Protein AF-A0A8U0WPK3-F1 (afdb_monomer_lite)

Secondary structure (DSSP, 8-state):
------HHHHHHHTTTS----------S-HHHHHHHHTTS-GGGGGGGHHHHHHHHHHHTTSS--HHHHHHHHHHHTS-HHHHHHHHHHSTT--SS---SEEEEEE-SHHHHHTTHHHHHHHHHHHHS--TTT-B-TTSSEEEEEES--S-GGG-S-EEETTEEE-S--HHHHHHHHHHHHTT--HHHHHHHH-PPPPPP-

Structure (mmCIF, N/CA/C/O backbone):
data_AF-A0A8U0WPK3-F1
#
_entry.id   AF-A0A8U0WPK3-F1
#
loop_
_atom_site.group_PDB
_atom_site.id
_atom_site.type_symbol
_atom_site.label_atom_id
_atom_site.label_alt_id
_atom_site.label_comp_id
_atom_site.label_asym_id
_atom_site.label_entity_id
_atom_site.label_seq_id
_atom_site.pdbx_PDB_ins_code
_atom_site.Cartn_x
_atom_site.Cartn_y
_atom_site.Cartn_z
_atom_site.occupancy
_atom_site.B_iso_or_equiv
_atom_site.auth_seq_id
_atom_site.auth_comp_id
_atom_site.auth_asym_id
_atom_site.auth_atom_id
_atom_site.pdbx_PDB_model_num
ATOM 1 N N . MET A 1 1 ? 17.551 29.365 37.952 1.00 36.75 1 MET A N 1
ATOM 2 C CA . MET A 1 1 ? 17.273 29.639 36.524 1.00 36.75 1 MET A CA 1
ATOM 3 C C . MET A 1 1 ? 16.974 28.320 35.817 1.00 36.75 1 MET A C 1
ATOM 5 O O . MET A 1 1 ? 17.850 27.744 35.191 1.00 36.75 1 MET A O 1
ATOM 9 N N . LEU A 1 2 ? 15.757 27.793 35.981 1.00 30.11 2 LEU A N 1
ATOM 10 C CA . LEU A 1 2 ? 15.296 26.625 35.229 1.00 30.11 2 LEU A CA 1
ATOM 11 C C . LEU A 1 2 ? 14.753 27.145 33.900 1.00 30.11 2 LEU A C 1
ATOM 13 O O . LEU A 1 2 ? 13.700 27.780 33.864 1.00 30.11 2 LEU A O 1
ATOM 17 N N . ALA A 1 3 ? 15.524 26.956 32.832 1.00 35.91 3 ALA A N 1
ATOM 18 C CA . ALA A 1 3 ? 15.088 27.269 31.484 1.00 35.91 3 ALA A CA 1
ATOM 19 C C . ALA A 1 3 ? 13.824 26.453 31.188 1.00 35.91 3 ALA A C 1
ATOM 21 O O . ALA A 1 3 ? 13.868 25.228 31.093 1.00 35.91 3 ALA A O 1
ATOM 22 N N . SER A 1 4 ? 12.696 27.154 31.086 1.00 38.09 4 SER A N 1
ATOM 23 C CA . SER A 1 4 ? 11.440 26.643 30.554 1.00 38.09 4 SER A CA 1
ATOM 24 C C . SER A 1 4 ? 11.697 26.161 29.128 1.00 38.09 4 SER A C 1
ATOM 26 O O . SER A 1 4 ? 11.701 26.940 28.171 1.00 38.09 4 SER A O 1
ATOM 28 N N . VAL A 1 5 ? 12.005 24.871 28.988 1.00 46.06 5 VAL A N 1
ATOM 29 C CA . VAL A 1 5 ? 12.050 24.200 27.694 1.00 46.06 5 VAL A CA 1
ATOM 30 C C . VAL A 1 5 ? 10.611 24.181 27.214 1.00 46.06 5 VAL A C 1
ATOM 32 O O . VAL A 1 5 ? 9.802 23.364 27.641 1.00 46.06 5 VAL A O 1
ATOM 35 N N . ASN A 1 6 ? 10.283 25.167 26.384 1.00 42.22 6 ASN A N 1
ATOM 36 C CA . ASN A 1 6 ? 8.974 25.355 25.791 1.00 42.22 6 ASN A CA 1
ATOM 37 C C . ASN A 1 6 ? 8.638 24.126 24.924 1.00 42.22 6 ASN A C 1
ATOM 39 O O . ASN A 1 6 ? 8.971 24.057 23.738 1.00 42.22 6 ASN A O 1
ATOM 43 N N . THR A 1 7 ? 8.004 23.135 25.552 1.00 47.50 7 THR A N 1
ATOM 44 C CA . THR A 1 7 ? 7.603 21.830 25.005 1.00 47.50 7 THR A CA 1
ATOM 45 C C . THR A 1 7 ? 6.727 21.953 23.758 1.00 47.50 7 THR A C 1
ATOM 47 O O . THR A 1 7 ? 6.702 21.035 22.937 1.00 47.50 7 THR A O 1
ATOM 50 N N . SER A 1 8 ? 6.098 23.114 23.538 1.00 41.09 8 SER A N 1
ATOM 51 C CA . SER A 1 8 ? 5.331 23.416 22.323 1.00 41.09 8 SER A CA 1
ATOM 52 C C . SER A 1 8 ? 6.178 23.388 21.041 1.00 41.09 8 SER A C 1
ATOM 54 O O . SER A 1 8 ? 5.717 22.915 20.002 1.00 41.09 8 SER A O 1
ATOM 56 N N . ARG A 1 9 ? 7.446 23.820 21.098 1.00 39.25 9 ARG A N 1
ATOM 57 C CA . ARG A 1 9 ? 8.339 23.829 19.924 1.00 39.25 9 ARG A CA 1
ATOM 58 C C . ARG A 1 9 ? 8.949 22.463 19.625 1.00 39.25 9 ARG A C 1
ATOM 60 O O . ARG A 1 9 ? 9.288 22.200 18.473 1.00 39.25 9 ARG A O 1
ATOM 67 N N . PHE A 1 10 ? 9.061 21.591 20.626 1.00 35.34 10 PHE A N 1
ATOM 68 C CA . PHE A 1 10 ? 9.585 20.239 20.429 1.00 35.34 10 PHE A CA 1
ATOM 69 C C . PHE A 1 10 ? 8.558 19.347 19.716 1.00 35.34 10 PHE A C 1
ATOM 71 O O . PHE A 1 10 ? 8.900 18.657 18.757 1.00 35.34 10 PHE A O 1
ATOM 78 N N . PHE A 1 11 ? 7.276 19.458 20.086 1.00 36.97 11 PHE A N 1
ATOM 79 C CA . PHE A 1 11 ? 6.189 18.751 19.399 1.00 36.97 11 PHE A CA 1
ATOM 80 C C . PHE A 1 11 ? 5.961 19.238 17.961 1.00 36.97 11 PHE A C 1
ATOM 82 O O . PHE A 1 11 ? 5.690 18.429 17.077 1.00 36.97 11 PHE A O 1
ATOM 89 N N . ALA A 1 12 ? 6.135 20.534 17.686 1.00 37.88 12 ALA A N 1
ATOM 90 C CA . ALA A 1 12 ? 5.977 21.079 16.335 1.00 37.88 12 ALA A CA 1
ATOM 91 C C . ALA A 1 12 ? 7.011 20.529 15.328 1.00 37.88 12 ALA A C 1
ATOM 93 O O . ALA A 1 12 ? 6.723 20.434 14.136 1.00 37.88 12 ALA A O 1
ATOM 94 N N . ARG A 1 13 ? 8.207 20.126 15.788 1.00 36.34 13 ARG A N 1
ATOM 95 C CA . ARG A 1 13 ? 9.300 19.662 14.912 1.00 36.34 13 ARG A CA 1
ATOM 96 C C . ARG A 1 13 ? 9.176 18.190 14.495 1.00 36.34 13 ARG A C 1
ATOM 98 O O . ARG A 1 13 ? 9.702 17.821 13.451 1.00 36.34 13 ARG A O 1
ATOM 105 N N . LEU A 1 14 ? 8.436 17.376 15.251 1.00 43.72 14 LEU A N 1
ATOM 106 C CA . LEU A 1 14 ? 8.126 15.977 14.910 1.00 43.72 14 LEU A CA 1
ATOM 107 C C . LEU A 1 14 ? 6.932 15.843 13.940 1.00 43.72 14 LEU A C 1
ATOM 109 O O . LEU A 1 14 ? 6.656 14.760 13.432 1.00 43.72 14 LEU A O 1
ATOM 113 N N . ASN A 1 15 ? 6.241 16.945 13.640 1.00 41.66 15 ASN A N 1
ATOM 114 C CA . ASN A 1 15 ? 4.887 16.946 13.087 1.00 41.66 15 ASN A CA 1
ATOM 115 C C . ASN A 1 15 ? 4.815 17.299 11.585 1.00 41.66 15 ASN A C 1
ATOM 117 O O . ASN A 1 15 ? 3.884 17.962 11.142 1.00 41.66 15 ASN A O 1
ATOM 121 N N . LYS A 1 16 ? 5.797 16.879 10.771 1.00 41.72 16 LYS A N 1
ATOM 122 C CA . LYS A 1 16 ? 5.694 17.000 9.297 1.00 41.72 16 LYS A CA 1
ATOM 123 C C . LYS A 1 16 ? 4.998 15.801 8.635 1.00 41.72 16 LYS A C 1
ATOM 125 O O . LYS A 1 16 ? 4.515 15.935 7.517 1.00 41.72 16 LYS A O 1
ATOM 130 N N . LYS A 1 17 ? 4.916 14.648 9.317 1.00 44.88 17 LYS A N 1
ATOM 131 C CA . LYS A 1 17 ? 4.250 13.425 8.816 1.00 44.88 17 LYS A CA 1
ATOM 132 C C . LYS A 1 17 ? 2.802 13.240 9.300 1.00 44.88 17 LYS A C 1
ATOM 134 O O . LYS A 1 17 ? 2.109 12.388 8.764 1.00 44.88 17 LYS A O 1
ATOM 139 N N . SER A 1 18 ? 2.331 14.041 10.258 1.00 45.59 18 SER A N 1
ATOM 140 C CA . SER A 1 18 ? 1.024 13.880 10.924 1.00 45.59 18 SER A CA 1
ATOM 141 C C . SER A 1 18 ? 0.119 15.109 10.794 1.00 45.59 18 SER A C 1
ATOM 143 O O . SER A 1 18 ? -0.611 15.461 11.718 1.00 45.59 18 SER A O 1
ATOM 145 N N . VAL A 1 19 ? 0.122 15.770 9.633 1.00 55.16 19 VAL A N 1
ATOM 146 C CA . VAL A 1 19 ? -0.973 16.691 9.294 1.00 55.16 19 VAL A CA 1
ATOM 147 C C . VAL A 1 19 ? -2.169 15.833 8.892 1.00 55.16 19 VAL A C 1
ATOM 149 O O . VAL A 1 19 ? -2.384 15.551 7.716 1.00 55.16 19 VAL A O 1
ATOM 152 N N . LEU A 1 20 ? -2.916 15.350 9.886 1.00 63.12 20 LEU A N 1
ATOM 153 C CA . LEU A 1 20 ? -4.176 14.671 9.623 1.00 63.12 20 LEU A CA 1
ATOM 154 C C . LEU A 1 20 ? -5.153 15.700 9.057 1.00 63.12 20 LEU A C 1
ATOM 156 O O . LEU A 1 20 ? -5.538 16.659 9.731 1.00 63.12 20 LEU A O 1
ATOM 160 N N . ILE A 1 21 ? -5.540 15.500 7.803 1.00 74.12 21 ILE A N 1
ATOM 161 C CA . ILE A 1 21 ? -6.507 16.353 7.123 1.00 74.12 21 ILE A CA 1
ATOM 162 C C . ILE A 1 21 ? -7.837 16.239 7.879 1.00 74.12 21 ILE A C 1
ATOM 164 O O . ILE A 1 21 ? -8.400 15.149 8.015 1.00 74.12 21 ILE A O 1
ATOM 168 N N . GLN A 1 22 ? -8.323 17.364 8.407 1.00 71.12 22 GLN A N 1
ATOM 169 C CA . GLN A 1 22 ? -9.618 17.434 9.078 1.00 71.12 22 GLN A CA 1
ATOM 170 C C . GLN A 1 22 ? -10.714 17.512 8.018 1.00 71.12 22 GLN A C 1
ATOM 172 O O . GLN A 1 22 ? -10.967 18.562 7.436 1.00 71.12 22 GLN A O 1
ATOM 177 N N . LYS A 1 23 ? -11.319 16.361 7.735 1.00 77.50 23 LYS A N 1
ATOM 178 C CA . LYS A 1 23 ? -12.427 16.206 6.795 1.00 77.50 23 LYS A CA 1
ATOM 179 C C . LYS A 1 23 ? -13.467 15.311 7.442 1.00 77.50 23 LYS A C 1
ATOM 181 O O . LYS A 1 23 ? -13.112 14.215 7.878 1.00 77.50 23 LYS A O 1
ATOM 186 N N . ASP A 1 24 ? -14.716 15.761 7.479 1.00 77.25 24 ASP A N 1
ATOM 187 C CA . ASP A 1 24 ? -15.830 14.940 7.940 1.00 77.25 24 ASP A CA 1
ATOM 188 C C . ASP A 1 24 ? -16.026 13.747 7.004 1.00 77.25 24 ASP A C 1
ATOM 190 O O . ASP A 1 24 ? -16.035 13.882 5.779 1.00 77.25 24 ASP A O 1
ATOM 194 N N . PHE A 1 25 ? -16.154 12.560 7.592 1.00 84.69 25 PHE A N 1
ATOM 195 C CA . PHE A 1 25 ? -16.306 11.315 6.855 1.00 84.69 25 PHE A CA 1
ATOM 196 C C . PHE A 1 25 ? -17.435 10.484 7.454 1.00 84.69 25 PHE A C 1
ATOM 198 O O . PHE A 1 25 ? -17.550 10.331 8.673 1.00 84.69 25 PHE A O 1
ATOM 205 N N . LYS A 1 26 ? -18.251 9.922 6.569 1.00 84.62 26 LYS A N 1
ATOM 206 C CA . LYS A 1 26 ? -19.232 8.889 6.878 1.00 84.62 26 LYS A CA 1
ATOM 207 C C . LYS A 1 26 ? -19.048 7.772 5.865 1.00 84.62 26 LYS A C 1
ATOM 209 O O . LYS A 1 26 ? -18.803 8.052 4.695 1.00 84.62 26 LYS A O 1
ATOM 214 N N . PHE A 1 27 ? -19.180 6.534 6.329 1.00 85.12 27 PHE A N 1
ATOM 215 C CA . PHE A 1 27 ? -19.215 5.387 5.434 1.00 85.12 27 PHE A CA 1
ATOM 216 C C . PHE A 1 27 ? -20.420 5.519 4.510 1.00 85.12 27 PHE A C 1
ATOM 218 O O . PHE A 1 27 ? -21.533 5.793 4.964 1.00 85.12 27 PHE A O 1
ATOM 225 N N . SER A 1 28 ? -20.173 5.366 3.216 1.00 84.31 28 SER A N 1
ATOM 226 C CA . SER A 1 28 ? -21.212 5.406 2.188 1.00 84.31 28 SER A CA 1
ATOM 227 C C . SER A 1 28 ? -22.133 4.191 2.282 1.00 84.31 28 SER A C 1
ATOM 229 O O . SER A 1 28 ? -23.335 4.304 2.057 1.00 84.31 28 SER A O 1
ATOM 231 N N . ASP A 1 29 ? -21.574 3.043 2.667 1.00 86.19 29 ASP A N 1
ATOM 232 C CA . ASP A 1 29 ? -22.260 1.761 2.670 1.00 86.19 29 ASP A CA 1
ATOM 233 C C . ASP A 1 29 ? -22.162 1.083 4.041 1.00 86.19 29 ASP A C 1
ATOM 235 O O . ASP A 1 29 ? -21.205 0.374 4.369 1.00 86.19 29 ASP A O 1
ATOM 239 N N . GLN A 1 30 ? -23.188 1.310 4.860 1.00 88.38 30 GLN A N 1
ATOM 240 C CA . GLN A 1 30 ? -23.262 0.762 6.213 1.00 88.38 30 GLN A CA 1
ATOM 241 C C . GLN A 1 30 ? -23.327 -0.776 6.215 1.00 88.38 30 GLN A C 1
ATOM 243 O O . GLN A 1 30 ? -22.830 -1.410 7.144 1.00 88.38 30 GLN A O 1
ATOM 248 N N . SER A 1 31 ? -23.843 -1.395 5.146 1.00 90.50 31 SER A N 1
ATOM 249 C CA . SER A 1 31 ? -23.957 -2.855 5.053 1.00 90.50 31 SER A CA 1
ATOM 250 C C . SER A 1 31 ? -22.591 -3.552 5.082 1.00 90.50 31 SER A C 1
ATOM 252 O O . SER A 1 31 ? -22.429 -4.599 5.711 1.00 90.50 31 SER A O 1
ATOM 254 N N . LYS A 1 32 ? -21.567 -2.938 4.473 1.00 91.19 32 LYS A N 1
ATOM 255 C CA . LYS A 1 32 ? -20.187 -3.449 4.478 1.00 91.19 32 LYS A CA 1
ATOM 256 C C . LYS A 1 32 ? -19.557 -3.363 5.859 1.00 91.19 32 LYS A C 1
ATOM 258 O O . LYS A 1 32 ? -18.829 -4.272 6.257 1.00 91.19 32 LYS A O 1
ATOM 263 N N . VAL A 1 33 ? -19.841 -2.285 6.587 1.00 91.19 33 VAL A N 1
ATOM 264 C CA . VAL A 1 33 ? -19.395 -2.110 7.974 1.00 91.19 33 VAL A CA 1
ATOM 265 C C . VAL A 1 33 ? -19.989 -3.214 8.843 1.00 91.19 33 VAL A C 1
ATOM 267 O O . VAL A 1 33 ? -19.253 -3.898 9.554 1.00 91.19 33 VAL A O 1
ATOM 270 N N . ASP A 1 34 ? -21.293 -3.454 8.726 1.00 90.62 34 ASP A N 1
ATOM 271 C CA . ASP A 1 34 ? -21.991 -4.471 9.511 1.00 90.62 34 ASP A CA 1
ATOM 272 C C . ASP A 1 34 ? -21.519 -5.889 9.155 1.00 90.62 34 ASP A C 1
ATOM 274 O O . ASP A 1 34 ? -21.294 -6.709 10.046 1.00 90.62 34 ASP A O 1
ATOM 278 N N . ALA A 1 35 ? -21.254 -6.164 7.873 1.00 93.31 35 ALA A N 1
ATOM 279 C CA . ALA A 1 35 ? -20.683 -7.431 7.420 1.00 93.31 35 ALA A CA 1
ATOM 280 C C . ALA A 1 35 ? -19.272 -7.685 7.979 1.00 93.31 35 ALA A C 1
ATOM 282 O O . ALA A 1 35 ? -18.926 -8.824 8.296 1.00 93.31 35 ALA A O 1
ATOM 283 N N . ILE A 1 36 ? -18.445 -6.643 8.117 1.00 92.00 36 ILE A N 1
ATOM 284 C CA . ILE A 1 36 ? -17.133 -6.746 8.773 1.00 92.00 36 ILE A CA 1
ATOM 285 C C . ILE A 1 36 ? -17.312 -7.015 10.267 1.00 92.00 36 ILE A C 1
ATOM 287 O O . ILE A 1 36 ? -16.650 -7.899 10.807 1.00 92.00 36 ILE A O 1
ATOM 291 N N . LEU A 1 37 ? -18.208 -6.284 10.934 1.00 91.06 37 LEU A N 1
ATOM 292 C CA . LEU A 1 37 ? -18.466 -6.446 12.365 1.00 91.06 37 LEU A CA 1
ATOM 293 C C . LEU A 1 37 ? -19.024 -7.833 12.701 1.00 91.06 37 LEU A C 1
ATOM 295 O O . LEU A 1 37 ? -18.662 -8.385 13.736 1.00 91.06 37 LEU A O 1
ATOM 299 N N . ALA A 1 38 ? -19.837 -8.420 11.820 1.00 92.62 38 ALA A N 1
ATOM 300 C CA . ALA A 1 38 ? -20.410 -9.754 11.994 1.00 92.62 38 ALA A CA 1
ATOM 301 C C . ALA A 1 38 ? -19.358 -10.876 12.056 1.00 92.62 38 ALA A C 1
ATOM 303 O O . ALA A 1 38 ? -19.632 -11.937 12.612 1.00 92.62 38 ALA A O 1
ATOM 304 N N . LYS A 1 39 ? -18.146 -10.651 11.527 1.00 91.62 39 LYS A N 1
ATOM 305 C CA . LYS A 1 39 ? -17.040 -11.623 11.594 1.00 91.62 39 LYS A CA 1
ATOM 306 C C . LYS A 1 39 ? -16.410 -11.725 12.983 1.00 91.62 39 LYS A C 1
ATOM 308 O O . LYS A 1 39 ? -15.641 -12.652 13.225 1.00 91.62 39 LYS A O 1
ATOM 313 N N . TYR A 1 40 ? -16.697 -10.779 13.875 1.00 92.06 40 TYR A N 1
ATOM 314 C CA . TYR A 1 40 ? -16.084 -10.696 15.194 1.00 92.06 40 TYR A CA 1
ATOM 315 C C . TYR A 1 40 ? -17.130 -10.845 16.306 1.00 92.06 40 TYR A C 1
ATOM 317 O O . TYR A 1 40 ? -18.276 -10.417 16.148 1.00 92.06 40 TYR A O 1
ATOM 325 N N . PRO A 1 41 ? -16.752 -11.405 17.469 1.00 91.19 41 PRO A N 1
ATOM 326 C CA . PRO A 1 41 ? -17.630 -11.438 18.631 1.00 91.19 41 PRO A CA 1
ATOM 327 C C . PRO A 1 41 ? -18.077 -10.027 19.031 1.00 91.19 41 PRO A C 1
ATOM 329 O O . PRO A 1 41 ? -17.270 -9.093 19.050 1.00 91.19 41 PRO A O 1
ATOM 332 N N . LYS A 1 42 ? -19.349 -9.877 19.423 1.00 83.69 42 LYS A N 1
ATOM 333 C CA . LYS A 1 42 ? -19.929 -8.579 19.826 1.00 83.69 42 LYS A CA 1
ATOM 334 C C . LYS A 1 42 ? -19.169 -7.912 20.977 1.00 83.69 42 LYS A C 1
ATOM 336 O O . LYS A 1 42 ? -19.150 -6.686 21.057 1.00 83.69 42 LYS A O 1
ATOM 341 N N . GLU A 1 43 ? -18.542 -8.714 21.831 1.00 84.31 43 GLU A N 1
ATOM 342 C CA . GLU A 1 43 ? -17.752 -8.276 22.985 1.00 84.31 43 GLU A CA 1
ATOM 343 C C . GLU A 1 43 ? -16.388 -7.691 22.588 1.00 84.31 43 GLU A C 1
ATOM 345 O O . GLU A 1 43 ? -15.837 -6.866 23.314 1.00 84.31 43 GLU A O 1
ATOM 350 N N . ASN A 1 44 ? -15.851 -8.052 21.415 1.00 87.00 44 ASN A N 1
ATOM 351 C CA . ASN A 1 44 ? -14.528 -7.619 20.967 1.00 87.00 44 ASN A CA 1
ATOM 352 C C . ASN A 1 44 ? -14.552 -6.962 19.580 1.00 87.00 44 ASN A C 1
ATOM 354 O O . ASN A 1 44 ? -13.826 -7.341 18.659 1.00 87.00 44 ASN A O 1
ATOM 358 N N . LYS A 1 45 ? -15.339 -5.889 19.456 1.00 86.88 45 LYS A N 1
ATOM 359 C CA . LYS A 1 45 ? -15.395 -5.056 18.240 1.00 86.88 45 LYS A CA 1
ATOM 360 C C . LYS A 1 45 ? -14.046 -4.434 17.864 1.00 86.88 45 LYS A C 1
ATOM 362 O O . LYS A 1 45 ? -13.854 -4.041 16.718 1.00 86.88 45 LYS A O 1
ATOM 367 N N . ARG A 1 46 ? -13.090 -4.367 18.801 1.00 88.75 46 ARG A N 1
ATOM 368 C CA . ARG A 1 46 ? -11.738 -3.819 18.577 1.00 88.75 46 ARG A CA 1
ATOM 369 C C . ARG A 1 46 ? -10.964 -4.577 17.507 1.00 88.75 46 ARG A C 1
ATOM 371 O O . ARG A 1 46 ? -10.189 -3.961 16.778 1.00 88.75 46 ARG A O 1
ATOM 378 N N . ALA A 1 47 ? -11.214 -5.876 17.363 1.00 90.38 47 ALA A N 1
ATOM 379 C CA . ALA A 1 47 ? -10.583 -6.699 16.338 1.00 90.38 47 ALA A CA 1
ATOM 380 C C . ALA A 1 47 ? -10.943 -6.262 14.901 1.00 90.38 47 ALA A C 1
ATOM 382 O O . ALA A 1 47 ? -10.153 -6.464 13.983 1.00 90.38 47 ALA A O 1
ATOM 383 N N . ALA A 1 48 ? -12.080 -5.583 14.710 1.00 92.88 48 ALA A N 1
ATOM 384 C CA . ALA A 1 48 ? -12.522 -5.089 13.407 1.00 92.88 48 ALA A CA 1
ATOM 385 C C . ALA A 1 48 ? -11.799 -3.809 12.939 1.00 92.88 48 ALA A C 1
ATOM 387 O O . ALA A 1 48 ? -12.055 -3.336 11.834 1.00 92.88 48 ALA A O 1
ATOM 388 N N . THR A 1 49 ? -10.893 -3.237 13.745 1.00 92.81 49 THR A N 1
ATOM 389 C CA . THR A 1 49 ? -10.262 -1.936 13.449 1.00 92.81 49 THR A CA 1
ATOM 390 C C . THR A 1 49 ? -9.498 -1.941 12.121 1.00 92.81 49 THR A C 1
ATOM 392 O O . THR A 1 49 ? -9.685 -1.034 11.317 1.00 92.81 49 THR A O 1
ATOM 395 N N . ILE A 1 50 ? -8.682 -2.967 11.849 1.00 94.25 50 ILE A N 1
ATOM 396 C CA . ILE A 1 50 ? -7.863 -3.041 10.624 1.00 94.25 50 ILE A CA 1
ATOM 397 C C . ILE A 1 50 ? -8.741 -3.150 9.359 1.00 94.25 50 ILE A C 1
ATOM 399 O O . ILE A 1 50 ? -8.575 -2.326 8.457 1.00 94.25 50 ILE A O 1
ATOM 403 N N . PRO A 1 51 ? -9.717 -4.079 9.267 1.00 93.56 51 PRO A N 1
ATOM 404 C CA . PRO A 1 51 ? -10.623 -4.123 8.117 1.00 93.56 51 PRO A CA 1
ATOM 405 C C . PRO A 1 51 ? -11.426 -2.834 7.906 1.00 93.56 51 PRO A C 1
ATOM 407 O O . PRO A 1 51 ? -11.613 -2.410 6.765 1.00 93.56 51 PRO A O 1
ATOM 410 N N . LEU A 1 52 ? -11.881 -2.189 8.987 1.00 93.44 52 LEU A N 1
ATOM 411 C CA . LEU A 1 52 ? -12.610 -0.921 8.901 1.00 93.44 52 LEU A CA 1
ATOM 412 C C . LEU A 1 52 ? -11.718 0.219 8.399 1.00 93.44 52 LEU A C 1
ATOM 414 O O . LEU A 1 52 ? -12.179 1.044 7.612 1.00 93.44 52 LEU A O 1
ATOM 418 N N . LEU A 1 53 ? -10.442 0.246 8.795 1.00 94.19 53 LEU A N 1
ATOM 419 C CA . LEU A 1 53 ? -9.463 1.195 8.263 1.00 94.19 53 LEU A CA 1
ATOM 420 C C . LEU A 1 53 ? -9.230 0.979 6.764 1.00 94.19 53 LEU A C 1
ATOM 422 O O . LEU A 1 53 ? -9.213 1.951 6.014 1.00 94.19 53 LEU A O 1
ATOM 426 N N . HIS A 1 54 ? -9.127 -0.271 6.299 1.00 93.06 54 HIS A N 1
ATOM 427 C CA . HIS A 1 54 ? -9.013 -0.556 4.863 1.00 93.06 54 HIS A CA 1
ATOM 428 C C . HIS A 1 54 ? -10.245 -0.095 4.079 1.00 93.06 54 HIS A C 1
ATOM 430 O O . HIS A 1 54 ? -10.100 0.483 3.000 1.00 93.06 54 HIS A O 1
ATOM 436 N N . LEU A 1 55 ? -11.450 -0.325 4.610 1.00 93.19 55 LEU A N 1
ATOM 437 C CA . LEU A 1 55 ? -12.688 0.148 3.989 1.00 93.19 55 LEU A CA 1
ATOM 438 C C . LEU A 1 55 ? -12.725 1.681 3.937 1.00 93.19 55 LEU A C 1
ATOM 440 O O . LEU A 1 55 ? -12.961 2.252 2.875 1.00 93.19 55 LEU A O 1
ATOM 444 N N . GLY A 1 56 ? -12.420 2.340 5.057 1.00 92.19 56 GLY A N 1
ATOM 445 C CA . GLY A 1 56 ? -12.387 3.798 5.152 1.00 92.19 56 GLY A CA 1
ATOM 446 C C . GLY A 1 56 ? -11.363 4.423 4.207 1.00 92.19 56 GLY A C 1
ATOM 447 O O . GLY A 1 56 ? -11.672 5.403 3.538 1.00 92.19 56 GLY A O 1
ATOM 448 N N . GLN A 1 57 ? -10.174 3.826 4.080 1.00 92.12 57 GLN A N 1
ATOM 449 C CA . GLN A 1 57 ? -9.156 4.281 3.134 1.00 92.12 57 GLN A CA 1
ATOM 450 C C . GLN A 1 57 ? -9.636 4.170 1.684 1.00 92.12 57 GLN A C 1
ATOM 452 O O . GLN A 1 57 ? -9.432 5.101 0.910 1.00 92.12 57 GLN A O 1
ATOM 457 N N . ARG A 1 58 ? -10.288 3.063 1.305 1.00 90.06 58 ARG A N 1
ATOM 458 C CA . ARG A 1 58 ? -10.823 2.876 -0.054 1.00 90.06 58 ARG A CA 1
ATOM 459 C C . ARG A 1 58 ? -11.926 3.883 -0.377 1.00 90.06 58 ARG A C 1
ATOM 461 O O . ARG A 1 58 ? -11.882 4.501 -1.434 1.00 90.06 58 ARG A O 1
ATOM 468 N N . GLU A 1 59 ? -12.877 4.083 0.533 1.00 90.25 59 GLU A N 1
ATOM 469 C CA . GLU A 1 59 ? -13.988 5.025 0.330 1.00 90.25 59 GLU A CA 1
ATOM 470 C C . GLU A 1 59 ? -13.547 6.494 0.362 1.00 90.25 59 GLU A C 1
ATOM 472 O O . GLU A 1 59 ? -14.138 7.335 -0.310 1.00 90.25 59 GLU A O 1
ATOM 477 N N . ASN A 1 60 ? -12.488 6.821 1.105 1.00 87.31 60 ASN A N 1
ATOM 478 C CA . ASN A 1 60 ? -11.978 8.186 1.218 1.00 87.31 60 ASN A CA 1
ATOM 479 C C . ASN A 1 60 ? -10.921 8.543 0.147 1.00 87.31 60 ASN A C 1
ATOM 481 O O . ASN A 1 60 ? -10.228 9.552 0.277 1.00 87.31 60 ASN A O 1
ATOM 485 N N . GLY A 1 61 ? -10.799 7.746 -0.921 1.00 83.75 61 GLY A N 1
ATOM 486 C CA . GLY A 1 61 ? -9.905 8.044 -2.048 1.00 83.75 61 GLY A CA 1
ATOM 487 C C . GLY A 1 61 ? -8.438 7.674 -1.808 1.00 83.75 61 GLY A C 1
ATOM 488 O O . GLY A 1 61 ? -7.541 8.363 -2.278 1.00 83.75 61 GLY A O 1
ATOM 489 N N . GLY A 1 62 ? -8.178 6.608 -1.049 1.00 86.50 62 GLY A N 1
ATOM 490 C CA . GLY A 1 62 ? -6.847 6.010 -0.901 1.00 86.50 62 GLY A CA 1
ATOM 491 C C . GLY A 1 62 ? -6.027 6.490 0.300 1.00 86.50 62 GLY A C 1
ATOM 492 O O . GLY A 1 62 ? -4.895 6.034 0.460 1.00 86.50 62 GLY A O 1
ATOM 493 N N . TYR A 1 63 ? -6.581 7.341 1.172 1.00 89.81 63 TYR A N 1
ATOM 494 C CA . TYR A 1 63 ? -5.914 7.841 2.384 1.00 89.81 63 TYR A CA 1
ATOM 495 C C . TYR A 1 63 ? -6.871 8.003 3.576 1.00 89.81 63 TYR A C 1
ATOM 497 O O . TYR A 1 63 ? -8.093 8.053 3.428 1.00 89.81 63 TYR A O 1
ATOM 505 N N . LEU A 1 64 ? -6.309 8.105 4.778 1.00 90.00 64 LEU A N 1
ATOM 506 C CA . LEU A 1 64 ? -7.014 8.267 6.043 1.00 90.00 64 LEU A CA 1
ATOM 507 C C . LEU A 1 64 ? -6.982 9.725 6.512 1.00 90.00 64 LEU A C 1
ATOM 509 O O . LEU A 1 64 ? -5.924 10.344 6.622 1.00 90.00 64 LEU A O 1
ATOM 513 N N . THR A 1 65 ? -8.157 10.257 6.838 1.00 90.69 65 THR A N 1
ATOM 514 C CA . THR A 1 65 ? -8.350 11.580 7.452 1.00 90.69 65 THR A CA 1
ATOM 515 C C . THR A 1 65 ? -8.707 11.438 8.927 1.00 90.69 65 THR A C 1
ATOM 517 O O . THR A 1 65 ? -9.116 10.366 9.384 1.00 90.69 65 THR A O 1
ATOM 520 N N . THR A 1 66 ? -8.644 12.538 9.682 1.00 89.56 66 THR A N 1
ATOM 521 C CA . THR A 1 66 ? -9.101 12.551 11.082 1.00 89.56 66 THR A CA 1
ATOM 522 C C . THR A 1 66 ? -10.556 12.092 11.204 1.00 89.56 66 THR A C 1
ATOM 524 O O . THR A 1 66 ? -10.889 11.366 12.139 1.00 89.56 66 THR A O 1
ATOM 527 N N . GLY A 1 67 ? -11.418 12.459 10.248 1.00 89.38 67 GLY A N 1
ATOM 528 C CA . GLY A 1 67 ? -12.825 12.059 10.261 1.00 89.38 67 GLY A CA 1
ATOM 529 C C . GLY A 1 67 ? -13.026 10.559 10.071 1.00 89.38 67 GLY A C 1
ATOM 530 O O . GLY A 1 67 ? -13.859 9.980 10.763 1.00 89.38 67 GLY A O 1
ATOM 531 N N . VAL A 1 68 ? -12.230 9.901 9.216 1.00 91.19 68 VAL A N 1
ATOM 532 C CA . VAL A 1 68 ? -12.281 8.433 9.060 1.00 91.19 68 VAL A CA 1
ATOM 533 C C . VAL A 1 68 ? -11.939 7.752 10.386 1.00 91.19 68 VAL A C 1
ATOM 535 O O . VAL A 1 68 ? -12.669 6.873 10.844 1.00 91.19 68 VAL A O 1
ATOM 538 N N . LEU A 1 69 ? -10.868 8.198 11.050 1.00 91.88 69 LEU A N 1
ATOM 539 C CA . LEU A 1 69 ? -10.442 7.637 12.335 1.00 91.88 69 LEU A CA 1
ATOM 540 C C . LEU A 1 69 ? -11.507 7.832 13.422 1.00 91.88 69 LEU A C 1
ATOM 542 O O . LEU A 1 69 ? -11.786 6.904 14.181 1.00 91.88 69 LEU A O 1
ATOM 546 N N . GLN A 1 70 ? -12.136 9.009 13.475 1.00 92.12 70 GLN A N 1
ATOM 547 C CA . GLN A 1 70 ? -13.225 9.302 14.412 1.00 92.12 70 GLN A CA 1
ATOM 548 C C . GLN A 1 70 ? -14.497 8.496 14.118 1.00 92.12 70 GLN A C 1
ATOM 550 O O . GLN A 1 70 ? -15.188 8.071 15.045 1.00 92.12 70 GLN A O 1
ATOM 555 N N . ALA A 1 71 ? -14.831 8.268 12.847 1.00 91.88 71 ALA A N 1
ATOM 556 C CA . ALA A 1 71 ? -15.970 7.435 12.473 1.00 91.88 71 ALA A CA 1
ATOM 557 C C . ALA A 1 71 ? -15.762 5.988 12.946 1.00 91.88 71 ALA A C 1
ATOM 559 O O . ALA A 1 71 ? -16.632 5.415 13.603 1.00 91.88 71 ALA A O 1
ATOM 560 N N . ILE A 1 72 ? -14.575 5.428 12.701 1.00 92.06 72 ILE A N 1
ATOM 561 C CA . ILE A 1 72 ? -14.216 4.072 13.136 1.00 92.06 72 ILE A CA 1
ATOM 562 C C . ILE A 1 72 ? -14.185 3.977 14.662 1.00 92.06 72 ILE A C 1
ATOM 564 O O . ILE A 1 72 ? -14.697 3.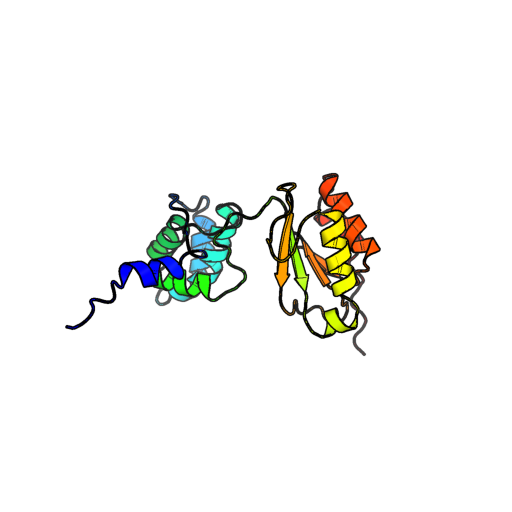011 15.230 1.00 92.06 72 ILE A O 1
ATOM 568 N N . SER A 1 73 ? -13.646 4.990 15.346 1.00 92.56 73 SER A N 1
ATOM 569 C CA . SER A 1 73 ? -13.572 5.001 16.808 1.00 92.56 73 SER A CA 1
ATOM 570 C C . SER A 1 73 ? -14.963 4.933 17.450 1.00 92.56 73 SER A C 1
ATOM 572 O O . SER A 1 73 ? -15.152 4.202 18.424 1.00 92.56 73 SER A O 1
ATOM 574 N N . LYS A 1 74 ? -15.956 5.624 16.867 1.00 92.06 74 LYS A N 1
ATOM 575 C CA . LYS A 1 74 ? -17.365 5.575 17.299 1.00 92.06 74 LYS A CA 1
ATOM 576 C C . LYS A 1 74 ? -18.001 4.198 17.088 1.00 92.06 74 LYS A C 1
ATOM 578 O O . LYS A 1 74 ? -18.732 3.740 17.958 1.00 92.06 74 LYS A O 1
ATOM 583 N N . ILE A 1 75 ? -17.703 3.526 15.976 1.00 90.62 75 ILE A N 1
ATOM 584 C CA . ILE A 1 75 ? -18.243 2.190 15.659 1.00 90.62 75 ILE A CA 1
ATOM 585 C C . ILE A 1 75 ? -17.677 1.122 16.605 1.00 90.62 75 ILE A C 1
ATOM 587 O O . ILE A 1 75 ? -18.402 0.267 17.119 1.00 90.62 75 ILE A O 1
ATOM 591 N N . VAL A 1 76 ? -16.365 1.170 16.831 1.00 89.81 76 VAL A N 1
ATOM 592 C CA . VAL A 1 76 ? -15.623 0.162 17.595 1.00 89.81 76 VAL A CA 1
ATOM 593 C C . VAL A 1 76 ? -15.709 0.399 19.111 1.00 89.81 76 VAL A C 1
ATOM 595 O O . VAL A 1 76 ? -15.519 -0.536 19.889 1.00 89.81 76 VAL A O 1
ATOM 598 N N . GLY A 1 77 ? -16.015 1.625 19.546 1.00 89.88 77 GLY A N 1
ATOM 599 C CA . GLY A 1 77 ? -16.087 1.990 20.964 1.00 89.88 77 GLY A CA 1
ATOM 600 C C . GLY A 1 77 ? -14.709 2.162 21.611 1.00 89.88 77 GLY A C 1
ATOM 601 O O . GLY A 1 77 ? -14.493 1.754 22.752 1.00 89.88 77 GLY A O 1
ATOM 602 N N . VAL A 1 78 ? -13.746 2.723 20.875 1.00 91.00 78 VAL A N 1
ATOM 603 C CA . VAL A 1 78 ? -12.393 3.047 21.367 1.00 91.00 78 VAL A CA 1
ATOM 604 C C . VAL A 1 78 ? -12.074 4.519 21.140 1.00 91.00 78 VAL A C 1
ATOM 606 O O . VAL A 1 78 ? -12.760 5.207 20.390 1.00 91.00 78 VAL A O 1
ATOM 609 N N . THR A 1 79 ? -11.023 5.024 21.784 1.00 91.62 79 THR A N 1
ATOM 610 C CA . THR A 1 79 ? -10.550 6.391 21.547 1.00 91.62 79 THR A CA 1
ATOM 611 C C . THR A 1 79 ? -9.959 6.521 20.142 1.00 91.62 79 THR A C 1
ATOM 613 O O . THR A 1 79 ? -9.315 5.599 19.637 1.00 91.62 79 THR A O 1
ATOM 616 N N . ALA A 1 80 ? -10.128 7.689 19.514 1.00 89.25 80 ALA A N 1
ATOM 617 C CA . ALA A 1 80 ? -9.540 7.965 18.200 1.00 89.25 80 ALA A CA 1
ATOM 618 C C . ALA A 1 80 ? -8.004 7.836 18.208 1.00 89.25 80 ALA A C 1
ATOM 620 O O . ALA A 1 80 ? -7.426 7.391 17.222 1.00 89.25 80 ALA A O 1
ATOM 621 N N . GLY A 1 81 ? -7.355 8.139 19.342 1.00 89.75 81 GLY A N 1
ATOM 622 C CA . GLY A 1 81 ? -5.913 7.943 19.526 1.00 89.75 81 GLY A CA 1
ATOM 623 C C . GLY A 1 81 ? -5.474 6.491 19.328 1.00 89.75 81 GLY A C 1
ATOM 624 O O . GLY A 1 81 ? -4.511 6.240 18.617 1.00 89.75 81 GLY A O 1
ATOM 625 N N . ARG A 1 82 ? -6.236 5.517 19.840 1.00 89.88 82 ARG A N 1
ATOM 626 C CA . ARG A 1 82 ? -5.904 4.091 19.688 1.00 89.88 82 ARG A CA 1
ATOM 627 C C . ARG A 1 82 ? -6.096 3.581 18.256 1.00 89.88 82 ARG A C 1
ATOM 629 O O . ARG A 1 82 ? -5.354 2.720 17.784 1.00 89.88 82 ARG A O 1
ATOM 636 N N . VAL A 1 83 ? -7.084 4.127 17.546 1.00 92.44 83 VAL A N 1
ATOM 637 C CA . VAL A 1 83 ? -7.268 3.858 16.110 1.00 92.44 83 VAL A CA 1
ATOM 638 C C . VAL A 1 83 ? -6.105 4.452 15.315 1.00 92.44 83 VAL A C 1
ATOM 640 O O . VAL A 1 83 ? -5.565 3.788 14.436 1.00 92.44 83 VAL A O 1
ATOM 643 N N . HIS A 1 84 ? -5.678 5.668 15.661 1.00 91.94 84 HIS A N 1
ATOM 644 C CA . HIS A 1 84 ? -4.530 6.327 15.048 1.00 91.94 84 HIS A CA 1
ATOM 645 C C . HIS A 1 84 ? -3.218 5.569 15.296 1.00 91.94 84 HIS A C 1
ATOM 647 O O . HIS A 1 84 ? -2.460 5.364 14.358 1.00 91.94 84 HIS A O 1
ATOM 653 N N . GLU A 1 85 ? -2.972 5.086 16.517 1.00 92.31 85 GLU A N 1
ATOM 654 C CA . GLU A 1 85 ? -1.826 4.218 16.834 1.00 92.31 85 GLU A CA 1
ATOM 655 C C . GLU A 1 85 ? -1.791 2.987 15.925 1.00 92.31 85 GLU A C 1
ATOM 657 O O . GLU A 1 85 ? -0.759 2.682 15.332 1.00 92.31 85 GLU A O 1
ATOM 662 N N . THR A 1 86 ? -2.939 2.324 15.759 1.00 92.75 86 THR A N 1
ATOM 663 C CA . THR A 1 86 ? -3.064 1.164 14.866 1.00 92.75 86 THR A CA 1
ATOM 664 C C . THR A 1 86 ? -2.773 1.559 13.418 1.00 92.75 86 THR A C 1
ATOM 666 O O . THR A 1 86 ? -2.024 0.873 12.732 1.00 92.75 86 THR A O 1
ATOM 669 N N . ALA A 1 87 ? -3.322 2.682 12.952 1.00 92.44 87 ALA A N 1
ATOM 670 C CA . ALA A 1 87 ? -3.115 3.156 11.590 1.00 92.44 87 ALA A CA 1
ATOM 671 C C . ALA A 1 87 ? -1.649 3.544 11.317 1.00 92.44 87 ALA A C 1
ATOM 673 O O . ALA A 1 87 ? -1.130 3.230 10.255 1.00 92.44 87 ALA A O 1
ATOM 674 N N . CYS A 1 88 ? -0.955 4.175 12.267 1.00 89.81 88 CYS A N 1
ATOM 675 C CA . CYS A 1 88 ? 0.461 4.523 12.118 1.00 89.81 88 CYS A CA 1
ATOM 676 C C . CYS A 1 88 ? 1.398 3.316 12.197 1.00 89.81 88 CYS A C 1
ATOM 678 O O . CYS A 1 88 ? 2.518 3.389 11.698 1.00 89.81 88 CYS A O 1
ATOM 680 N N . PHE A 1 89 ? 0.967 2.232 12.840 1.00 92.81 89 PHE A N 1
ATOM 681 C CA . PHE A 1 89 ? 1.780 1.032 12.989 1.00 92.81 89 PHE A CA 1
ATOM 682 C C . PHE A 1 89 ? 1.942 0.262 11.670 1.00 92.81 89 PHE A C 1
ATOM 684 O O . PHE A 1 89 ? 3.013 -0.279 11.405 1.00 92.81 89 PHE A O 1
ATOM 691 N N . TYR A 1 90 ? 0.904 0.222 10.827 1.00 91.62 90 TYR A N 1
ATOM 692 C CA . TYR A 1 90 ? 0.944 -0.490 9.547 1.00 91.62 90 TYR A CA 1
ATOM 693 C C . TYR A 1 90 ? 1.277 0.449 8.385 1.00 91.62 90 TYR A C 1
ATOM 695 O O . TYR A 1 90 ? 0.573 1.424 8.138 1.00 91.62 90 TYR A O 1
ATOM 703 N N . SER A 1 91 ? 2.295 0.095 7.598 1.00 86.94 91 SER A N 1
ATOM 704 C CA . SER A 1 91 ? 2.758 0.877 6.439 1.00 86.94 91 SER A CA 1
ATOM 705 C C . SER A 1 91 ? 1.741 1.001 5.298 1.00 86.94 91 SER A C 1
ATOM 707 O O . SER A 1 91 ? 1.851 1.912 4.487 1.00 86.94 91 SER A O 1
ATOM 709 N N . MET A 1 92 ? 0.742 0.115 5.237 1.00 89.31 92 MET A N 1
ATOM 710 C CA . MET A 1 92 ? -0.306 0.129 4.204 1.00 89.31 92 MET A CA 1
ATOM 711 C C . MET A 1 92 ? -1.248 1.337 4.319 1.00 89.31 92 MET A C 1
ATOM 713 O O . MET A 1 92 ? -1.928 1.702 3.351 1.00 89.31 92 MET A O 1
ATOM 717 N N . PHE A 1 93 ? -1.342 1.925 5.515 1.00 91.62 93 PHE A N 1
ATOM 718 C CA . PHE A 1 93 ? -2.242 3.034 5.777 1.00 91.62 93 PHE A CA 1
ATOM 719 C C . PHE A 1 93 ? -1.571 4.367 5.460 1.00 91.62 93 PHE A C 1
ATOM 721 O O . PHE A 1 93 ? -0.537 4.727 6.023 1.00 91.62 93 PHE A O 1
ATOM 728 N N . ARG A 1 94 ? -2.192 5.126 4.557 1.00 89.19 94 ARG A N 1
ATOM 729 C CA . ARG A 1 94 ? -1.663 6.408 4.077 1.00 89.19 94 ARG A CA 1
ATOM 730 C C . ARG A 1 94 ? -2.390 7.560 4.749 1.00 89.19 94 ARG A C 1
ATOM 732 O O . ARG A 1 94 ? -3.613 7.573 4.786 1.00 89.19 94 ARG A O 1
ATOM 739 N N . PHE A 1 95 ? -1.650 8.556 5.226 1.00 88.75 95 PHE A N 1
ATOM 740 C CA . PHE A 1 95 ? -2.216 9.783 5.819 1.00 88.75 95 PHE A CA 1
ATOM 741 C C . PHE A 1 95 ? -2.181 10.985 4.872 1.00 88.75 95 PHE A C 1
ATOM 743 O O . PHE A 1 95 ? -2.676 12.061 5.199 1.00 88.75 95 PHE A O 1
ATOM 750 N N . GLN A 1 96 ? -1.585 10.808 3.696 1.00 85.88 96 GLN A N 1
ATOM 751 C CA . GLN A 1 96 ? -1.500 11.819 2.654 1.00 85.88 96 GLN A CA 1
ATOM 752 C C . GLN A 1 96 ? -2.239 11.320 1.416 1.00 85.88 96 GLN A C 1
ATOM 754 O O . GLN A 1 96 ? -2.200 10.118 1.147 1.00 85.88 96 GLN A O 1
ATOM 759 N N . PRO A 1 97 ? -2.891 12.216 0.658 1.00 86.44 97 PRO A N 1
ATOM 760 C CA . PRO A 1 97 ? -3.585 11.824 -0.556 1.00 86.44 97 PRO A CA 1
ATOM 761 C C . PRO A 1 97 ? -2.574 11.252 -1.560 1.00 86.44 97 PRO A C 1
ATOM 763 O O . PRO A 1 97 ? -1.590 11.946 -1.861 1.00 86.44 97 PRO A O 1
ATOM 766 N N . PRO A 1 98 ? -2.765 10.014 -2.046 1.00 86.06 98 PRO A N 1
ATOM 767 C CA . PRO A 1 98 ? -1.974 9.492 -3.149 1.00 86.06 98 PRO A CA 1
ATOM 768 C C . PRO A 1 98 ? -2.349 10.211 -4.451 1.00 86.06 98 PRO A C 1
ATOM 770 O O . PRO A 1 98 ? -3.369 10.899 -4.532 1.00 86.06 98 PRO A O 1
ATOM 773 N N . ASN A 1 99 ? -1.501 10.057 -5.461 1.00 88.00 99 ASN A N 1
ATOM 774 C CA . ASN A 1 99 ? -1.836 10.399 -6.837 1.00 88.00 99 ASN A CA 1
ATOM 775 C C . ASN A 1 99 ? -2.748 9.307 -7.437 1.00 88.00 99 ASN A C 1
ATOM 777 O O . ASN A 1 99 ? -3.111 8.350 -6.752 1.00 88.00 99 ASN A O 1
ATOM 781 N N . ASN A 1 100 ? -3.127 9.449 -8.709 1.00 86.62 100 ASN A N 1
ATOM 782 C CA . ASN A 1 100 ? -4.076 8.543 -9.373 1.00 86.62 100 ASN A CA 1
ATOM 783 C C . ASN A 1 100 ? -3.638 7.070 -9.360 1.00 86.62 100 ASN A C 1
ATOM 785 O O . ASN A 1 100 ? -4.489 6.194 -9.236 1.00 86.62 100 ASN A O 1
ATOM 789 N N . HIS A 1 101 ? -2.333 6.827 -9.477 1.00 89.50 101 HIS A N 1
ATOM 790 C CA . HIS A 1 101 ? -1.738 5.498 -9.521 1.00 89.50 101 HIS A CA 1
ATOM 791 C C . HIS A 1 101 ? -0.658 5.351 -8.455 1.00 89.50 101 HIS A C 1
ATOM 793 O O . HIS A 1 101 ? 0.182 6.238 -8.283 1.00 89.50 101 HIS A O 1
ATOM 799 N N . ILE A 1 102 ? -0.640 4.219 -7.763 1.00 89.81 102 ILE A N 1
ATOM 800 C CA . ILE A 1 102 ? 0.338 3.909 -6.721 1.00 89.81 102 ILE A CA 1
ATOM 801 C C . ILE A 1 102 ? 1.229 2.774 -7.215 1.00 89.81 102 ILE A C 1
ATOM 803 O O . ILE A 1 102 ? 0.744 1.679 -7.487 1.00 89.81 102 ILE A O 1
ATOM 807 N N . VAL A 1 103 ? 2.531 3.045 -7.303 1.00 91.62 103 VAL A N 1
ATOM 808 C CA . VAL A 1 103 ? 3.572 2.086 -7.675 1.00 91.62 103 VAL A CA 1
ATOM 809 C C . VAL A 1 103 ? 4.373 1.728 -6.433 1.00 91.62 103 VAL A C 1
ATOM 811 O O . VAL A 1 103 ? 5.063 2.575 -5.869 1.00 91.62 103 VAL A O 1
ATOM 814 N N . GLU A 1 104 ? 4.319 0.467 -6.035 1.00 92.06 104 GLU A N 1
ATOM 815 C CA . GLU A 1 104 ? 5.053 -0.081 -4.900 1.00 92.06 104 GLU A CA 1
ATOM 816 C C . GLU A 1 104 ? 6.121 -1.050 -5.419 1.00 92.06 104 GLU A C 1
ATOM 818 O O . GLU A 1 104 ? 5.802 -2.083 -6.009 1.00 92.06 104 GLU A O 1
ATOM 823 N N . VAL A 1 105 ? 7.402 -0.741 -5.214 1.00 92.62 105 VAL A N 1
ATOM 824 C CA . VAL A 1 105 ? 8.510 -1.597 -5.675 1.00 92.62 105 VAL A CA 1
ATOM 825 C C . VAL A 1 105 ? 9.153 -2.318 -4.500 1.00 92.62 105 VAL A C 1
ATOM 827 O O . VAL A 1 105 ? 9.573 -1.686 -3.528 1.00 92.62 105 VAL A O 1
ATOM 830 N N . CYS A 1 106 ? 9.269 -3.644 -4.604 1.00 93.19 106 CYS A N 1
ATOM 831 C CA . CYS A 1 106 ? 9.925 -4.468 -3.594 1.00 93.19 106 CYS A CA 1
ATOM 832 C C . CYS A 1 106 ? 11.438 -4.204 -3.572 1.00 93.19 106 CYS A C 1
ATOM 834 O O . CYS A 1 106 ? 12.121 -4.379 -4.584 1.00 93.19 106 CYS A O 1
ATOM 836 N N . LYS A 1 107 ? 11.981 -3.860 -2.401 1.00 92.12 107 LYS A N 1
ATOM 837 C CA . LYS A 1 107 ? 13.436 -3.756 -2.158 1.00 92.12 107 LYS A CA 1
ATOM 838 C C . LYS A 1 107 ? 14.010 -4.916 -1.331 1.00 92.12 107 LYS A C 1
ATOM 840 O O . LYS A 1 107 ? 15.133 -4.826 -0.843 1.00 92.12 107 LYS A O 1
ATOM 845 N N . GLY A 1 108 ? 13.243 -5.992 -1.142 1.00 92.69 108 GLY A N 1
ATOM 846 C CA . GLY A 1 108 ? 13.707 -7.182 -0.425 1.00 92.69 108 GLY A CA 1
ATOM 847 C C . GLY A 1 108 ? 14.924 -7.832 -1.096 1.00 92.69 108 GLY A C 1
ATOM 848 O O . GLY A 1 108 ? 15.139 -7.669 -2.297 1.00 92.69 108 GLY A O 1
ATOM 849 N N . LEU A 1 109 ? 15.696 -8.614 -0.334 1.00 92.75 109 LEU A N 1
ATOM 850 C CA . LEU A 1 109 ? 16.988 -9.158 -0.777 1.00 92.75 109 LEU A CA 1
ATOM 851 C C . LEU A 1 109 ? 16.917 -9.914 -2.113 1.00 92.75 109 LEU A C 1
ATOM 853 O O . LEU A 1 109 ? 17.746 -9.681 -2.986 1.00 92.75 109 LEU A O 1
ATOM 857 N N . SER A 1 110 ? 15.922 -10.785 -2.304 1.00 90.69 110 SER A N 1
ATOM 858 C CA . SER A 1 110 ? 15.767 -11.526 -3.564 1.00 90.69 110 SER A CA 1
ATOM 859 C C . SER A 1 110 ? 15.567 -10.589 -4.757 1.00 90.69 110 SER A C 1
ATOM 861 O O . SER A 1 110 ? 16.203 -10.781 -5.783 1.00 90.69 110 SER A O 1
ATOM 863 N N . CYS A 1 111 ? 14.742 -9.547 -4.600 1.00 90.06 111 CYS A N 1
ATOM 864 C CA . CYS A 1 111 ? 14.516 -8.540 -5.639 1.00 90.06 111 CYS A CA 1
ATOM 865 C C . CYS A 1 111 ? 15.780 -7.715 -5.908 1.00 90.06 111 CYS A C 1
ATOM 867 O O . CYS A 1 111 ? 16.117 -7.485 -7.071 1.00 90.06 111 CYS A O 1
ATOM 869 N N . TYR A 1 112 ? 16.514 -7.349 -4.856 1.00 91.88 112 TYR A N 1
ATOM 870 C CA . TYR A 1 112 ? 17.786 -6.640 -4.968 1.00 91.88 112 TYR A CA 1
ATOM 871 C C . TYR A 1 112 ? 18.821 -7.442 -5.770 1.00 91.88 112 TYR A C 1
ATOM 873 O O . TYR A 1 112 ? 19.377 -6.927 -6.736 1.00 91.88 112 TYR A O 1
ATOM 881 N N . LEU A 1 113 ?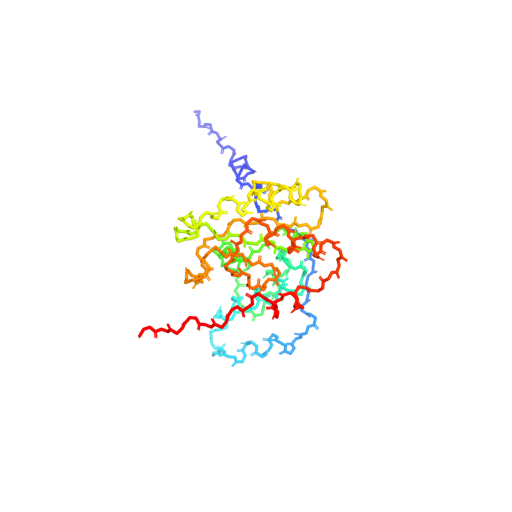 19.010 -8.728 -5.449 1.00 91.19 113 LEU A N 1
ATOM 882 C CA . LEU A 1 113 ? 19.949 -9.609 -6.157 1.00 91.19 113 LEU A CA 1
ATOM 883 C C . LEU A 1 113 ? 19.582 -9.815 -7.633 1.00 91.19 113 LEU A C 1
ATOM 885 O O . LEU A 1 113 ? 20.468 -9.946 -8.471 1.00 91.19 113 LEU A O 1
ATOM 889 N N . THR A 1 114 ? 18.290 -9.812 -7.963 1.00 87.38 114 THR A N 1
ATOM 890 C CA . THR A 1 114 ? 17.800 -9.894 -9.351 1.00 87.38 114 THR A CA 1
ATOM 891 C C . THR A 1 114 ? 17.808 -8.550 -10.090 1.00 87.38 114 THR A C 1
ATOM 893 O O . THR A 1 114 ? 17.355 -8.479 -11.228 1.00 87.38 114 THR A O 1
ATOM 896 N N . GLY A 1 115 ? 18.304 -7.473 -9.470 1.00 86.88 115 GLY A N 1
ATOM 897 C CA . GLY A 1 115 ? 18.442 -6.166 -10.114 1.00 86.88 115 GLY A CA 1
ATOM 898 C C . GLY A 1 115 ? 17.211 -5.262 -10.010 1.00 86.88 1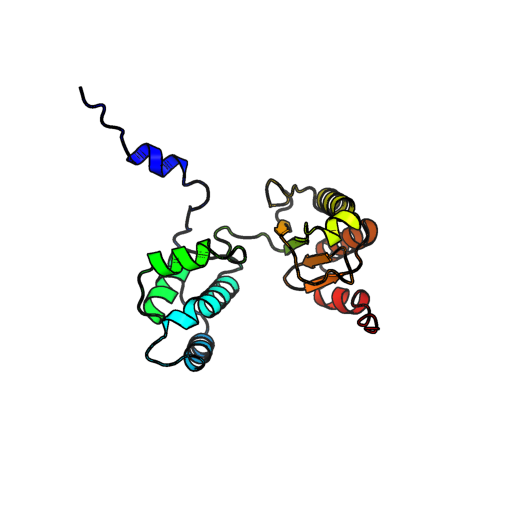15 GLY A C 1
ATOM 899 O O . GLY A 1 115 ? 16.939 -4.499 -10.937 1.00 86.88 115 GLY A O 1
ATOM 900 N N . SER A 1 116 ? 16.475 -5.290 -8.891 1.00 88.88 116 SER A N 1
ATOM 901 C CA . SER A 1 116 ? 15.335 -4.382 -8.660 1.00 88.88 116 SER A CA 1
ATOM 902 C C . SER A 1 116 ? 15.696 -2.902 -8.772 1.00 88.88 116 SER A C 1
ATOM 904 O O . SER A 1 116 ? 14.826 -2.087 -9.055 1.00 88.88 116 SER A O 1
ATOM 906 N N . ASP A 1 117 ? 16.960 -2.535 -8.561 1.00 91.00 117 ASP A N 1
ATOM 907 C CA . ASP A 1 117 ? 17.404 -1.145 -8.685 1.00 91.00 117 ASP A CA 1
ATOM 908 C C . ASP A 1 117 ? 17.328 -0.647 -10.132 1.00 91.00 117 ASP A C 1
ATOM 910 O O . ASP A 1 117 ? 16.854 0.462 -10.366 1.00 91.00 117 ASP A O 1
ATOM 914 N N . ASN A 1 118 ? 17.629 -1.505 -11.112 1.00 91.25 118 ASN A N 1
ATOM 915 C CA . ASN A 1 118 ? 17.450 -1.179 -12.530 1.00 91.25 118 ASN A CA 1
ATOM 916 C C . ASN A 1 118 ? 15.970 -0.916 -12.856 1.00 91.25 118 ASN A C 1
ATOM 918 O O . ASN A 1 118 ? 15.640 -0.017 -13.629 1.00 91.25 118 ASN A O 1
ATOM 922 N N . VAL A 1 119 ? 15.067 -1.686 -1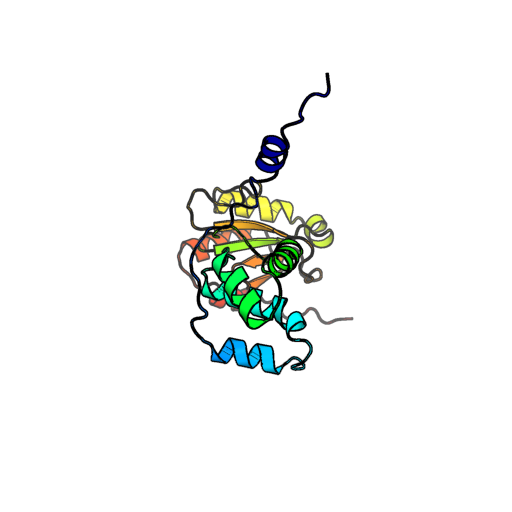2.240 1.00 90.12 119 VAL A N 1
ATOM 923 C CA . VAL A 1 119 ? 13.614 -1.506 -12.376 1.00 90.12 119 VAL A CA 1
ATOM 924 C C . VAL A 1 119 ? 13.172 -0.186 -11.740 1.00 90.12 119 VAL A C 1
ATOM 926 O O . VAL A 1 119 ? 12.431 0.572 -12.364 1.00 90.12 119 VAL A O 1
ATOM 929 N N . LYS A 1 120 ? 13.665 0.141 -10.538 1.00 91.38 120 LYS A N 1
ATOM 930 C CA . LYS A 1 120 ? 13.387 1.427 -9.878 1.00 91.38 120 LYS A CA 1
ATOM 931 C C . LYS A 1 120 ? 13.845 2.604 -10.734 1.00 91.38 120 LYS A C 1
ATOM 933 O O . LYS A 1 120 ? 13.071 3.535 -10.941 1.00 91.38 120 LYS A O 1
ATOM 938 N N . GLU A 1 121 ? 15.067 2.564 -11.257 1.00 91.69 121 GLU A N 1
ATOM 939 C CA . GLU A 1 121 ? 15.591 3.624 -12.122 1.00 91.69 121 GLU A CA 1
ATOM 940 C C . GLU A 1 121 ? 14.760 3.789 -13.398 1.00 91.69 121 GLU A C 1
ATOM 942 O O . GLU A 1 121 ? 14.481 4.915 -13.816 1.00 91.69 121 GLU A O 1
ATOM 947 N N . ALA A 1 122 ? 14.329 2.684 -14.011 1.00 90.94 122 ALA A N 1
ATOM 948 C CA . ALA A 1 122 ? 13.458 2.722 -15.181 1.00 90.94 122 ALA A CA 1
ATOM 949 C C . ALA A 1 122 ? 12.107 3.382 -14.864 1.00 90.94 122 ALA A C 1
ATOM 951 O O . ALA A 1 122 ? 11.649 4.235 -15.627 1.00 90.94 122 ALA A O 1
ATOM 952 N N . ILE A 1 123 ? 11.507 3.057 -13.714 1.00 90.50 123 ILE A N 1
ATOM 953 C CA . ILE A 1 123 ? 10.253 3.667 -13.248 1.00 90.50 123 ILE A CA 1
ATOM 954 C C . ILE A 1 123 ? 10.443 5.163 -12.972 1.00 90.50 123 ILE A C 1
ATOM 956 O O . ILE A 1 123 ? 9.614 5.967 -13.396 1.00 90.50 123 ILE A O 1
ATOM 960 N N . GLN A 1 124 ? 11.537 5.567 -12.320 1.00 90.62 124 GLN A N 1
ATOM 961 C CA . GLN A 1 124 ? 11.843 6.983 -12.081 1.00 90.62 124 GLN A CA 1
ATOM 962 C C . GLN A 1 124 ? 11.976 7.759 -13.394 1.00 90.62 124 GLN A C 1
ATOM 964 O O . GLN A 1 124 ? 11.362 8.811 -13.555 1.00 90.62 124 GLN A O 1
ATOM 969 N N . LYS A 1 125 ? 12.707 7.212 -14.373 1.00 89.69 125 LYS A N 1
ATOM 970 C CA . LYS A 1 125 ? 12.856 7.824 -15.703 1.00 89.69 125 LYS A CA 1
ATOM 971 C C . LYS A 1 125 ? 11.523 7.913 -16.450 1.00 89.69 125 LYS A C 1
ATOM 973 O O . LYS A 1 125 ? 11.245 8.937 -17.062 1.00 89.69 125 LYS A O 1
ATOM 978 N N . ALA A 1 126 ? 10.688 6.875 -16.386 1.00 87.38 126 ALA A N 1
ATOM 979 C CA . ALA A 1 126 ? 9.392 6.843 -17.069 1.00 87.38 126 ALA A CA 1
ATOM 980 C C . ALA A 1 126 ? 8.354 7.787 -16.434 1.00 87.38 126 ALA A C 1
ATOM 982 O O . ALA A 1 126 ? 7.530 8.387 -17.127 1.00 87.38 126 ALA A O 1
ATOM 983 N N . THR A 1 127 ? 8.379 7.929 -15.110 1.00 85.81 127 THR A N 1
ATOM 984 C CA . THR A 1 127 ? 7.435 8.773 -14.358 1.00 85.81 127 THR A CA 1
ATOM 985 C C . THR A 1 127 ? 7.932 10.198 -14.132 1.00 85.81 127 THR A C 1
ATOM 987 O O . THR A 1 127 ? 7.147 11.032 -13.691 1.00 85.81 127 THR A O 1
ATOM 990 N N 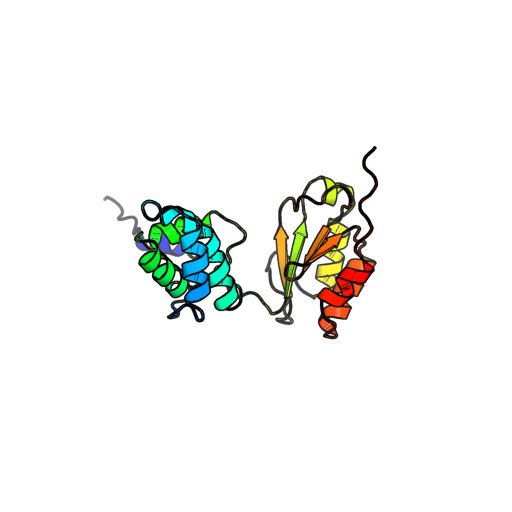. GLY A 1 128 ? 9.215 10.480 -14.374 1.00 82.25 128 GLY A N 1
ATOM 991 C CA . GLY A 1 128 ? 9.856 11.756 -14.039 1.00 82.25 128 GLY A CA 1
ATOM 992 C C . GLY A 1 128 ? 9.945 12.037 -12.532 1.00 82.25 128 GLY A C 1
ATOM 993 O O . GLY A 1 128 ? 10.330 13.136 -12.143 1.00 82.25 128 GLY A O 1
ATOM 994 N N . GLY A 1 129 ? 9.555 11.083 -11.679 1.00 82.81 129 GLY A N 1
ATOM 995 C CA . GLY A 1 129 ? 9.506 11.230 -10.225 1.00 82.81 129 GLY A CA 1
ATOM 996 C C . GLY A 1 129 ? 10.681 10.573 -9.508 1.00 82.81 129 GLY A C 1
ATOM 997 O O . GLY A 1 129 ? 11.451 9.811 -10.090 1.00 82.81 129 GLY A O 1
ATOM 998 N N . THR A 1 130 ? 10.784 10.823 -8.200 1.00 83.31 130 THR A N 1
ATOM 999 C CA . THR A 1 130 ? 11.760 10.154 -7.330 1.00 83.31 130 THR A CA 1
ATOM 1000 C C . THR A 1 130 ? 11.072 9.398 -6.193 1.00 83.31 130 THR A C 1
ATOM 1002 O O . THR A 1 130 ? 10.105 9.876 -5.599 1.00 83.31 130 THR A O 1
ATOM 1005 N N . PHE A 1 131 ? 11.610 8.228 -5.830 1.00 80.44 131 PHE A N 1
ATOM 1006 C CA . PHE A 1 131 ? 11.131 7.444 -4.675 1.00 80.44 131 PHE A CA 1
ATOM 1007 C C . PHE A 1 131 ? 11.341 8.179 -3.337 1.00 80.44 131 PHE A C 1
ATOM 1009 O O . PHE A 1 131 ? 10.679 7.877 -2.350 1.00 80.44 131 PHE A O 1
ATOM 1016 N N . LYS A 1 132 ? 12.237 9.178 -3.297 1.00 76.50 132 LYS A N 1
ATOM 1017 C CA . LYS A 1 132 ? 12.477 10.018 -2.112 1.00 76.50 132 LYS A CA 1
ATOM 1018 C C . LYS A 1 132 ? 11.329 10.987 -1.838 1.00 76.50 132 LYS A C 1
ATOM 1020 O O . LYS A 1 132 ? 10.979 11.203 -0.682 1.00 76.50 132 LYS A O 1
ATOM 1025 N N . GLU A 1 133 ? 10.781 11.589 -2.888 1.00 75.12 133 GLU A N 1
ATOM 1026 C CA . GLU A 1 133 ? 9.659 12.528 -2.787 1.00 75.12 133 GLU A CA 1
ATOM 1027 C C . GLU A 1 133 ? 8.313 11.801 -2.752 1.00 75.12 133 GLU A C 1
ATOM 1029 O O . GLU A 1 133 ? 7.328 12.327 -2.237 1.00 75.12 133 GLU A O 1
ATOM 1034 N N . GLY A 1 134 ? 8.276 10.576 -3.277 1.00 76.94 134 GLY A N 1
ATOM 1035 C CA . GLY A 1 134 ? 7.117 9.693 -3.239 1.00 76.94 134 GLY A CA 1
ATOM 1036 C C . GLY A 1 134 ? 6.007 10.074 -4.217 1.00 76.94 134 GLY A C 1
ATOM 1037 O O . GLY A 1 134 ? 4.992 9.387 -4.300 1.00 76.94 134 GLY A O 1
ATOM 1038 N N . LYS A 1 135 ? 6.171 11.156 -4.981 1.00 82.75 135 LYS A N 1
ATOM 1039 C CA . LYS A 1 135 ? 5.194 11.637 -5.961 1.00 82.75 135 LYS A CA 1
ATOM 1040 C C . LYS A 1 135 ? 5.899 12.086 -7.232 1.00 82.75 135 LYS A C 1
ATOM 1042 O O . LYS A 1 135 ? 6.913 12.771 -7.174 1.00 82.75 135 LYS A O 1
ATOM 1047 N N . SER A 1 136 ? 5.347 11.695 -8.375 1.00 83.56 136 SER A N 1
ATOM 1048 C CA . SER A 1 136 ? 5.758 12.220 -9.675 1.00 83.56 136 SER A CA 1
ATOM 1049 C C . SER A 1 136 ? 5.291 13.677 -9.831 1.00 83.56 136 SER A C 1
ATOM 1051 O O . SER A 1 136 ? 4.176 13.998 -9.397 1.00 83.56 136 SER A O 1
ATOM 1053 N N . PRO A 1 137 ? 6.101 14.549 -10.466 1.00 80.00 137 PRO A N 1
ATOM 1054 C CA . PRO A 1 137 ? 5.720 15.929 -10.774 1.00 80.00 137 PRO A CA 1
ATOM 1055 C C . PRO A 1 137 ? 4.504 16.014 -11.707 1.00 80.00 137 PRO A C 1
ATOM 1057 O O . PRO A 1 137 ? 3.770 16.995 -11.653 1.00 80.00 137 PRO A O 1
ATOM 1060 N N . ASP A 1 138 ? 4.239 14.961 -12.489 1.00 76.06 138 ASP A N 1
ATOM 1061 C CA . ASP A 1 138 ? 3.072 14.862 -13.375 1.00 76.06 138 ASP A CA 1
ATOM 1062 C C . ASP A 1 138 ? 1.749 14.738 -12.589 1.00 76.06 138 ASP A C 1
ATOM 1064 O O . ASP A 1 138 ? 0.668 14.781 -13.173 1.00 76.06 138 ASP A O 1
ATOM 1068 N N . GLY A 1 139 ? 1.807 14.502 -11.271 1.00 79.44 139 GLY A N 1
ATOM 1069 C CA . GLY A 1 139 ? 0.628 14.311 -10.420 1.00 79.44 139 GLY A CA 1
ATOM 1070 C C . GLY A 1 139 ? -0.123 12.994 -10.658 1.00 79.44 139 GLY A C 1
ATOM 1071 O O . GLY A 1 139 ? -1.156 12.762 -10.036 1.00 79.44 139 GLY A O 1
ATOM 1072 N N . GLN A 1 140 ? 0.385 12.116 -11.530 1.00 85.19 140 GLN A N 1
ATOM 1073 C CA . GLN A 1 140 ? -0.273 10.853 -11.889 1.00 85.19 140 GLN A CA 1
ATOM 1074 C C . GLN A 1 140 ? 0.179 9.668 -11.030 1.00 85.19 140 GLN A C 1
ATOM 1076 O O . GLN A 1 140 ? -0.650 8.841 -10.667 1.00 85.19 140 GLN A O 1
ATOM 1081 N N . PHE A 1 141 ? 1.466 9.602 -10.667 1.00 89.31 141 PHE A N 1
ATOM 1082 C CA . PHE A 1 141 ? 2.049 8.446 -9.973 1.00 89.31 141 PHE A CA 1
ATOM 1083 C C . PHE A 1 141 ? 2.543 8.797 -8.571 1.00 89.31 141 PHE A C 1
ATOM 1085 O O . PHE A 1 141 ? 3.189 9.827 -8.368 1.00 89.31 141 PHE A O 1
ATOM 1092 N N . THR A 1 142 ? 2.272 7.919 -7.616 1.00 90.31 142 THR A N 1
ATOM 1093 C CA . THR A 1 142 ? 2.885 7.863 -6.290 1.00 90.31 142 THR A CA 1
ATOM 1094 C C . THR A 1 142 ? 3.870 6.704 -6.293 1.00 90.31 142 THR A C 1
ATOM 1096 O O . THR A 1 142 ? 3.515 5.599 -6.688 1.00 90.31 142 THR A O 1
ATOM 1099 N N . LEU A 1 143 ? 5.115 6.971 -5.911 1.00 91.50 143 LEU A N 1
ATOM 1100 C CA . LEU A 1 143 ? 6.212 6.009 -5.955 1.00 91.50 143 LEU A CA 1
ATOM 1101 C C . LEU A 1 143 ? 6.599 5.627 -4.530 1.00 91.50 143 LEU A C 1
ATOM 1103 O O . LEU A 1 143 ? 7.088 6.465 -3.780 1.00 91.50 143 LEU A O 1
ATOM 1107 N N . GLU A 1 144 ? 6.414 4.370 -4.158 1.00 90.81 144 GLU A N 1
ATOM 1108 C CA . GLU A 1 144 ? 6.725 3.873 -2.822 1.00 90.81 144 GLU A CA 1
ATOM 1109 C C . GLU A 1 144 ? 7.694 2.691 -2.904 1.00 90.81 144 GLU A C 1
ATOM 1111 O O . GLU A 1 144 ? 7.528 1.759 -3.691 1.00 90.81 144 GLU A O 1
ATOM 1116 N N . GLU A 1 145 ? 8.736 2.729 -2.077 1.00 90.12 145 GLU A N 1
ATOM 1117 C CA . GLU A 1 145 ? 9.593 1.567 -1.865 1.00 90.12 145 GLU A CA 1
ATOM 1118 C C . GLU A 1 145 ? 9.046 0.759 -0.696 1.00 90.12 145 GLU A C 1
ATOM 1120 O O . GLU A 1 145 ? 8.985 1.240 0.439 1.00 90.12 145 GLU A O 1
ATOM 1125 N N . VAL A 1 146 ? 8.675 -0.483 -0.977 1.00 91.56 146 VAL A N 1
ATOM 1126 C CA . VAL A 1 146 ? 8.096 -1.401 -0.000 1.00 91.56 146 VAL A CA 1
ATOM 1127 C C . VAL A 1 146 ? 9.061 -2.538 0.298 1.00 91.56 146 VAL A C 1
ATOM 1129 O O . VAL A 1 146 ? 9.944 -2.872 -0.494 1.00 91.56 146 VAL A O 1
ATOM 1132 N N . GLU A 1 147 ? 8.898 -3.131 1.476 1.00 92.25 147 GLU A N 1
ATOM 1133 C CA . GLU A 1 147 ? 9.643 -4.326 1.864 1.00 92.25 147 GLU A CA 1
ATOM 1134 C C . GLU A 1 147 ? 9.167 -5.559 1.068 1.00 92.25 147 GLU A C 1
ATOM 1136 O O . GLU A 1 147 ? 8.536 -5.457 0.016 1.00 92.25 147 GLU A O 1
ATOM 1141 N N . CYS A 1 148 ? 9.502 -6.755 1.550 1.00 91.88 148 CYS A N 1
ATOM 1142 C CA . CYS A 1 148 ? 9.171 -8.005 0.879 1.00 91.88 148 CYS A CA 1
ATOM 1143 C C . CYS A 1 148 ? 7.665 -8.145 0.583 1.00 91.88 148 CYS A C 1
ATOM 1145 O O . CYS A 1 148 ? 6.838 -8.146 1.492 1.00 91.88 148 CYS A O 1
ATOM 1147 N N . LEU A 1 149 ? 7.340 -8.358 -0.695 1.00 89.56 149 LEU A N 1
ATOM 1148 C CA . LEU A 1 149 ? 5.979 -8.598 -1.188 1.00 89.56 149 LEU A CA 1
ATOM 1149 C C . LEU A 1 149 ? 5.579 -10.084 -1.229 1.00 89.56 149 LEU A C 1
ATOM 1151 O O . LEU A 1 149 ? 4.490 -10.417 -1.688 1.00 89.56 149 LEU A O 1
ATOM 1155 N N . GLY A 1 150 ? 6.459 -10.990 -0.791 1.00 88.25 150 GLY A N 1
ATOM 1156 C CA . GLY A 1 150 ? 6.178 -12.430 -0.711 1.00 88.25 150 GLY A CA 1
ATOM 1157 C C . GLY A 1 150 ? 6.215 -13.194 -2.042 1.00 88.25 150 GLY A C 1
ATOM 1158 O O . GLY A 1 150 ? 6.011 -14.402 -2.046 1.00 88.25 150 GLY A O 1
ATOM 1159 N N . ALA A 1 151 ? 6.530 -12.537 -3.160 1.00 87.12 151 ALA A N 1
ATOM 1160 C CA . ALA A 1 151 ? 6.607 -13.148 -4.493 1.00 87.12 151 ALA A CA 1
ATOM 1161 C C . ALA A 1 151 ? 8.063 -13.380 -4.961 1.00 87.12 151 ALA A C 1
ATOM 1163 O O . ALA A 1 151 ? 8.410 -13.173 -6.122 1.00 87.12 151 ALA A O 1
ATOM 1164 N N . CYS A 1 152 ? 8.939 -13.815 -4.047 1.00 87.62 152 CYS A N 1
ATOM 1165 C CA . CYS A 1 152 ? 10.383 -13.937 -4.297 1.00 87.62 152 CYS A CA 1
ATOM 1166 C C . CYS A 1 152 ? 10.751 -14.921 -5.420 1.00 87.62 152 CYS A C 1
ATOM 1168 O O . CYS A 1 152 ? 11.792 -14.746 -6.048 1.00 87.62 152 CYS A O 1
ATOM 1170 N N . ALA A 1 153 ? 9.914 -15.931 -5.687 1.00 85.75 153 ALA A N 1
ATOM 1171 C CA . ALA A 1 153 ? 10.149 -16.914 -6.750 1.00 85.75 153 ALA A CA 1
ATOM 1172 C C . ALA A 1 153 ? 10.188 -16.288 -8.155 1.00 85.75 153 ALA A C 1
ATOM 1174 O O . ALA A 1 153 ? 10.863 -16.812 -9.038 1.00 85.75 153 ALA A O 1
ATOM 1175 N N . ASN A 1 154 ? 9.496 -15.160 -8.336 1.00 83.62 154 ASN A N 1
ATOM 1176 C CA . ASN A 1 154 ? 9.396 -14.435 -9.599 1.00 83.62 154 ASN A CA 1
ATOM 1177 C C . ASN A 1 154 ? 9.918 -12.996 -9.449 1.00 83.62 154 ASN A C 1
ATOM 1179 O O . ASN A 1 154 ? 9.378 -12.063 -10.042 1.00 83.62 154 ASN A O 1
ATOM 1183 N N . ALA A 1 155 ? 10.937 -12.801 -8.610 1.00 84.62 155 ALA A N 1
ATOM 1184 C CA . ALA A 1 155 ? 11.630 -11.523 -8.495 1.00 84.62 155 ALA A CA 1
ATOM 1185 C C . ALA A 1 155 ? 12.268 -11.110 -9.840 1.00 84.62 155 ALA A C 1
ATOM 1187 O O . ALA A 1 155 ? 12.757 -11.992 -10.549 1.00 84.62 155 ALA A O 1
ATOM 1188 N N . PRO A 1 156 ? 12.314 -9.806 -10.188 1.00 88.31 156 PRO A N 1
ATOM 1189 C CA . PRO A 1 156 ? 11.817 -8.632 -9.449 1.00 88.31 156 PRO A CA 1
ATOM 1190 C C . PRO A 1 156 ? 10.291 -8.426 -9.512 1.00 88.31 156 PRO A C 1
ATOM 1192 O O . PRO A 1 156 ? 9.653 -8.755 -10.512 1.00 88.31 156 PRO A O 1
ATOM 1195 N N . VAL A 1 157 ? 9.716 -7.832 -8.454 1.00 89.88 157 VAL A N 1
ATOM 1196 C CA . VAL A 1 157 ? 8.258 -7.642 -8.287 1.00 89.88 157 VAL A CA 1
ATOM 1197 C C . VAL A 1 157 ? 7.908 -6.183 -7.990 1.00 89.88 157 VAL A C 1
ATOM 1199 O O . VAL A 1 157 ? 8.570 -5.536 -7.173 1.00 89.88 157 VAL A O 1
ATOM 1202 N N . MET A 1 158 ? 6.824 -5.697 -8.596 1.00 90.69 158 MET A N 1
ATOM 1203 C CA . MET A 1 158 ? 6.168 -4.438 -8.232 1.00 90.69 158 MET A CA 1
ATOM 1204 C C . MET A 1 158 ? 4.656 -4.636 -8.107 1.00 90.69 158 MET A C 1
ATOM 1206 O O . MET A 1 158 ? 4.086 -5.532 -8.729 1.00 90.69 158 MET A O 1
ATOM 1210 N N . ILE A 1 159 ? 4.004 -3.778 -7.333 1.00 90.38 159 ILE A N 1
ATOM 1211 C CA . ILE A 1 159 ? 2.552 -3.647 -7.306 1.00 90.38 159 ILE A CA 1
ATOM 1212 C C . ILE A 1 159 ? 2.180 -2.307 -7.929 1.00 90.38 159 ILE A C 1
ATOM 1214 O O . ILE A 1 159 ? 2.793 -1.284 -7.634 1.00 90.38 159 ILE A O 1
ATOM 1218 N N . LEU A 1 160 ? 1.162 -2.316 -8.781 1.00 90.25 160 LEU A N 1
ATOM 1219 C CA . LEU A 1 160 ? 0.534 -1.109 -9.301 1.00 90.25 160 LEU A CA 1
ATOM 1220 C C . LEU A 1 160 ? -0.965 -1.185 -9.003 1.00 90.25 160 LEU A C 1
ATOM 1222 O O . LEU A 1 160 ? -1.637 -2.120 -9.433 1.00 90.25 160 LEU A O 1
ATOM 1226 N N . ASP A 1 161 ? -1.476 -0.235 -8.221 1.00 87.06 161 ASP A N 1
ATOM 1227 C CA . ASP A 1 161 ? -2.887 -0.154 -7.800 1.00 87.06 161 ASP A CA 1
ATOM 1228 C C . ASP A 1 161 ? -3.464 -1.461 -7.216 1.00 87.06 161 ASP A C 1
ATOM 1230 O O . ASP A 1 161 ? -4.650 -1.769 -7.351 1.00 87.06 161 ASP A O 1
ATOM 1234 N N . GLY A 1 162 ? -2.620 -2.244 -6.537 1.00 83.31 162 GLY A N 1
ATOM 1235 C CA . GLY A 1 162 ? -2.986 -3.527 -5.928 1.00 83.31 162 GLY A CA 1
ATOM 1236 C C . GLY A 1 162 ? -2.851 -4.750 -6.843 1.00 83.31 162 GLY A C 1
ATOM 1237 O O . GLY A 1 162 ? -3.151 -5.857 -6.397 1.00 83.31 162 GLY A O 1
ATOM 1238 N N . VAL A 1 163 ? -2.393 -4.581 -8.086 1.00 86.44 163 VAL A N 1
ATOM 1239 C CA . VAL A 1 163 ? -2.085 -5.674 -9.023 1.00 86.44 163 VAL A CA 1
ATOM 1240 C C . VAL A 1 163 ? -0.600 -6.012 -8.965 1.00 86.44 163 VAL A C 1
ATOM 1242 O O . VAL A 1 163 ? 0.243 -5.119 -9.022 1.00 86.44 163 VAL A O 1
ATOM 1245 N N . TYR A 1 164 ? -0.282 -7.302 -8.863 1.00 87.31 164 TYR A N 1
ATOM 1246 C CA . TYR A 1 164 ? 1.090 -7.798 -8.786 1.00 87.31 164 TYR A CA 1
ATOM 1247 C C . TYR A 1 164 ? 1.678 -8.008 -10.178 1.00 87.31 164 TYR A C 1
ATOM 1249 O O . TYR A 1 164 ? 1.215 -8.859 -10.928 1.00 87.31 164 TYR A O 1
ATOM 1257 N N . TYR A 1 165 ? 2.784 -7.332 -10.466 1.00 87.31 165 TYR A N 1
ATOM 1258 C CA . TYR A 1 165 ? 3.594 -7.578 -11.651 1.00 87.31 165 TYR A CA 1
ATOM 1259 C C . TYR A 1 165 ? 4.899 -8.259 -11.248 1.00 87.31 165 TYR A C 1
ATOM 1261 O O . TYR A 1 165 ? 5.621 -7.790 -10.366 1.00 87.31 165 TYR A O 1
ATOM 1269 N N . GLN A 1 166 ? 5.187 -9.386 -11.889 1.00 87.00 166 GLN A N 1
ATOM 1270 C CA . GLN A 1 166 ? 6.285 -10.288 -11.543 1.00 87.00 166 GLN A CA 1
ATOM 1271 C C . GLN A 1 166 ? 7.226 -10.469 -12.738 1.00 87.00 166 GLN A C 1
ATOM 1273 O O . GLN A 1 166 ? 6.856 -10.152 -13.867 1.00 87.00 166 GLN A O 1
ATOM 1278 N N . ASN A 1 167 ? 8.428 -11.002 -12.493 1.00 85.12 167 ASN A N 1
ATOM 1279 C CA . ASN A 1 167 ? 9.466 -11.234 -13.502 1.00 85.12 167 ASN A CA 1
ATOM 1280 C C . ASN A 1 167 ? 9.799 -9.966 -14.312 1.00 85.12 167 ASN A C 1
ATOM 1282 O O . ASN A 1 167 ? 9.883 -9.983 -15.541 1.00 85.12 167 ASN A O 1
ATOM 1286 N N . LEU A 1 168 ? 9.919 -8.837 -13.613 1.00 84.00 168 LEU A N 1
ATOM 1287 C CA . LEU A 1 168 ? 10.067 -7.538 -14.254 1.00 84.00 168 LEU A CA 1
ATOM 1288 C C . LEU A 1 168 ? 11.497 -7.275 -14.707 1.00 84.00 168 LEU A C 1
ATOM 1290 O O . LEU A 1 168 ? 12.443 -7.374 -13.929 1.00 84.00 168 LEU A O 1
ATOM 1294 N N . THR A 1 169 ? 11.629 -6.814 -15.945 1.00 87.69 169 THR A N 1
ATOM 1295 C CA . THR A 1 169 ? 12.828 -6.153 -16.453 1.00 87.69 169 THR A CA 1
ATOM 1296 C C . THR A 1 169 ? 12.625 -4.635 -16.477 1.00 87.69 169 THR A C 1
ATOM 1298 O O . THR A 1 169 ? 11.507 -4.125 -16.359 1.00 87.69 169 THR A O 1
ATOM 1301 N N . ALA A 1 170 ? 13.716 -3.883 -16.640 1.00 88.81 170 ALA A N 1
ATOM 1302 C CA . ALA A 1 170 ? 13.656 -2.428 -16.793 1.00 88.81 170 ALA A CA 1
ATOM 1303 C C . ALA A 1 170 ? 12.762 -2.002 -17.977 1.00 88.81 170 ALA A C 1
ATOM 1305 O O . ALA A 1 170 ? 12.032 -1.015 -17.890 1.00 88.81 170 ALA A O 1
ATOM 1306 N N . GLU A 1 171 ? 12.779 -2.774 -19.066 1.00 87.25 171 GLU A N 1
ATOM 1307 C CA . GLU A 1 171 ? 11.973 -2.521 -20.262 1.00 87.25 171 GLU A CA 1
ATOM 1308 C C . GLU A 1 171 ? 10.491 -2.803 -20.018 1.00 87.25 171 GLU A C 1
ATOM 1310 O O . GLU A 1 171 ? 9.652 -1.951 -20.310 1.00 87.25 171 GLU A O 1
ATOM 1315 N N . THR A 1 172 ? 10.155 -3.952 -19.420 1.00 86.31 172 THR A N 1
ATOM 1316 C CA . THR A 1 172 ? 8.753 -4.288 -19.128 1.00 86.31 172 THR A CA 1
ATOM 1317 C C . THR A 1 172 ? 8.150 -3.299 -18.141 1.00 86.31 172 THR A C 1
ATOM 1319 O O . THR A 1 172 ? 7.021 -2.859 -18.333 1.00 86.31 172 THR A O 1
ATOM 1322 N N . ALA A 1 173 ? 8.906 -2.882 -17.119 1.00 87.50 173 ALA A N 1
ATOM 1323 C CA . ALA A 1 173 ? 8.450 -1.875 -16.165 1.00 87.50 173 ALA A CA 1
ATOM 1324 C C . ALA A 1 173 ? 8.151 -0.534 -16.852 1.00 87.50 173 ALA A C 1
ATOM 1326 O O . ALA A 1 173 ? 7.112 0.072 -16.593 1.00 87.50 173 ALA A O 1
ATOM 1327 N N . LYS A 1 174 ? 9.011 -0.098 -17.781 1.00 89.06 174 LYS A N 1
ATOM 1328 C CA . LYS A 1 174 ? 8.778 1.113 -18.577 1.00 89.06 174 LYS A CA 1
ATOM 1329 C C . LYS A 1 174 ? 7.507 0.998 -19.424 1.00 89.06 174 LYS A C 1
ATOM 1331 O O . LYS A 1 174 ? 6.675 1.901 -19.378 1.00 89.06 174 LYS A O 1
ATOM 1336 N N . ILE A 1 175 ? 7.332 -0.116 -20.137 1.00 87.50 175 ILE A N 1
ATOM 1337 C CA . ILE A 1 175 ? 6.152 -0.363 -20.982 1.00 87.50 175 ILE A CA 1
ATOM 1338 C C . ILE A 1 175 ? 4.867 -0.342 -20.149 1.00 87.50 175 ILE A C 1
ATOM 1340 O O . ILE A 1 175 ? 3.876 0.250 -20.573 1.00 87.50 175 ILE A O 1
ATOM 1344 N N . ILE A 1 176 ? 4.876 -0.953 -18.960 1.00 87.44 176 ILE A N 1
ATOM 1345 C CA . ILE A 1 176 ? 3.717 -0.964 -18.058 1.00 87.44 176 ILE A CA 1
ATOM 1346 C C . ILE A 1 176 ? 3.347 0.468 -17.656 1.00 87.44 176 ILE A C 1
ATOM 1348 O O . ILE A 1 176 ? 2.189 0.858 -17.796 1.00 87.44 176 ILE A O 1
ATOM 1352 N N . ILE A 1 177 ? 4.320 1.280 -17.234 1.00 88.19 177 ILE A N 1
ATOM 1353 C CA . ILE A 1 177 ? 4.075 2.681 -16.859 1.00 88.19 177 ILE A CA 1
ATOM 1354 C C . ILE A 1 177 ? 3.563 3.504 -18.050 1.00 88.19 177 ILE A C 1
ATOM 1356 O O . ILE A 1 177 ? 2.628 4.288 -17.893 1.00 88.19 177 ILE A O 1
ATOM 1360 N N . GLU A 1 178 ? 4.120 3.319 -19.247 1.00 87.19 178 GLU A N 1
ATOM 1361 C CA . GLU A 1 178 ? 3.664 4.013 -20.460 1.00 87.19 178 GLU A CA 1
ATOM 1362 C C . GLU A 1 178 ? 2.244 3.597 -20.872 1.00 87.19 178 GLU A C 1
ATOM 1364 O O . GLU A 1 178 ? 1.439 4.450 -21.245 1.00 87.19 178 GLU A O 1
ATOM 1369 N N . CYS A 1 179 ? 1.891 2.314 -20.742 1.00 86.25 179 CYS A N 1
ATOM 1370 C CA . CYS A 1 179 ? 0.529 1.839 -20.997 1.00 86.25 179 CYS A CA 1
ATOM 1371 C C . CYS A 1 179 ? -0.487 2.473 -20.042 1.00 86.25 179 CYS A C 1
ATOM 1373 O O . CYS A 1 179 ? -1.583 2.840 -20.467 1.00 86.25 179 CYS A O 1
ATOM 1375 N N . VAL A 1 180 ? -0.114 2.626 -18.772 1.00 86.81 180 VAL A N 1
ATOM 1376 C CA . VAL A 1 180 ? -0.959 3.248 -17.747 1.00 86.81 180 VAL A CA 1
ATOM 1377 C C . VAL A 1 180 ? -1.096 4.748 -18.009 1.00 86.81 180 VAL A C 1
ATOM 1379 O O . VAL A 1 180 ? -2.208 5.268 -17.979 1.00 86.81 180 VAL A O 1
ATOM 1382 N N . LYS A 1 181 ? -0.004 5.430 -18.392 1.00 84.62 181 LYS A N 1
ATOM 1383 C CA . LYS A 1 181 ? -0.039 6.830 -18.861 1.00 84.62 181 LYS A CA 1
ATOM 1384 C C . LYS A 1 181 ? -0.956 7.019 -20.075 1.00 84.62 181 LYS A C 1
ATOM 1386 O O . LYS A 1 181 ? -1.616 8.047 -20.185 1.00 84.62 181 LYS A O 1
ATOM 1391 N N . ALA A 1 182 ? -1.018 6.033 -20.969 1.00 84.38 182 ALA A N 1
ATOM 1392 C CA . ALA A 1 182 ? -1.900 6.034 -22.136 1.00 84.38 182 ALA A CA 1
ATOM 1393 C C . ALA A 1 182 ? -3.367 5.669 -21.819 1.00 84.38 182 ALA A C 1
ATOM 1395 O O . ALA A 1 182 ? -4.192 5.632 -22.731 1.00 84.38 182 ALA A O 1
ATOM 1396 N N . GLY A 1 183 ? -3.708 5.393 -20.554 1.00 79.00 183 GLY A N 1
ATOM 1397 C CA . GLY A 1 183 ? -5.076 5.110 -20.114 1.00 79.00 183 GLY A CA 1
ATOM 1398 C C . GLY A 1 183 ? -5.540 3.663 -20.307 1.00 79.00 183 GLY A C 1
ATOM 1399 O O . GLY A 1 183 ? -6.739 3.402 -20.219 1.00 79.00 183 GLY A O 1
ATOM 1400 N N . LYS A 1 184 ? -4.632 2.709 -20.562 1.00 76.38 184 LYS A N 1
ATOM 1401 C CA . LYS A 1 184 ? -4.986 1.278 -20.593 1.00 76.38 184 LYS A CA 1
ATOM 1402 C C . LYS A 1 184 ? -5.252 0.765 -19.179 1.00 76.38 184 LYS A C 1
ATOM 1404 O O . LYS A 1 184 ? -4.569 1.156 -18.233 1.00 76.38 184 LYS A O 1
ATOM 1409 N N . SER A 1 185 ? -6.236 -0.122 -19.028 1.00 61.38 185 SER A N 1
ATOM 1410 C CA . SER A 1 185 ? -6.616 -0.609 -17.705 1.00 61.38 185 SER A CA 1
ATOM 1411 C C . SER A 1 185 ? -5.570 -1.583 -17.145 1.00 61.38 185 SER A C 1
ATOM 1413 O O . SER A 1 185 ? -5.119 -2.513 -17.812 1.00 61.38 185 SER A O 1
ATOM 1415 N N . VAL A 1 186 ? -5.194 -1.382 -15.880 1.00 60.94 186 VAL A N 1
ATOM 1416 C CA . VAL A 1 186 ? -4.191 -2.185 -15.150 1.00 60.94 186 VAL A CA 1
ATOM 1417 C C . VAL A 1 186 ? -4.551 -3.685 -15.150 1.00 60.94 186 VAL A C 1
ATOM 1419 O O . VAL A 1 186 ? -3.677 -4.544 -15.239 1.00 60.94 186 VAL A O 1
ATOM 1422 N N . LYS A 1 187 ? -5.854 -4.011 -15.152 1.00 53.62 187 LYS A N 1
ATOM 1423 C CA . LYS A 1 187 ? -6.378 -5.389 -15.170 1.00 53.62 187 LYS A CA 1
ATOM 1424 C C . LYS A 1 187 ? -6.177 -6.126 -16.497 1.00 53.62 187 LYS A C 1
ATOM 1426 O O . LYS A 1 187 ? -6.044 -7.343 -16.488 1.00 53.62 187 LYS A O 1
ATOM 1431 N N . GLU A 1 188 ? -6.147 -5.424 -17.627 1.00 51.59 188 GLU A N 1
ATOM 1432 C CA . GLU A 1 188 ? -5.890 -6.045 -18.937 1.00 51.59 188 GLU A CA 1
ATOM 1433 C C . GLU A 1 188 ? -4.406 -6.398 -19.115 1.00 51.59 188 GLU A C 1
ATOM 1435 O O . GLU A 1 188 ? -4.073 -7.349 -19.817 1.00 51.59 188 GLU A O 1
ATOM 1440 N N . LEU A 1 189 ? -3.513 -5.673 -18.436 1.00 55.75 189 LEU A N 1
ATOM 1441 C CA . LEU A 1 189 ? -2.068 -5.927 -18.444 1.00 55.75 189 LEU A CA 1
ATOM 1442 C C . LEU A 1 189 ? -1.666 -7.102 -17.530 1.00 55.75 189 LEU A C 1
ATOM 1444 O O . LEU A 1 189 ? -0.654 -7.754 -17.781 1.00 55.75 189 LEU A O 1
ATOM 1448 N N . ASP A 1 190 ? -2.467 -7.401 -16.503 1.00 50.31 190 ASP A N 1
ATOM 1449 C CA . ASP A 1 190 ? -2.276 -8.537 -15.582 1.00 50.31 190 ASP A CA 1
ATOM 1450 C C . ASP A 1 190 ? -2.406 -9.900 -16.299 1.00 50.31 190 ASP A C 1
ATOM 1452 O O . ASP A 1 190 ? -1.653 -10.845 -16.050 1.00 50.31 190 ASP A O 1
ATOM 1456 N N . ALA A 1 191 ? -3.299 -9.980 -17.292 1.00 47.41 191 ALA A N 1
ATOM 1457 C CA . ALA A 1 191 ? -3.520 -11.186 -18.095 1.00 47.41 191 ALA A CA 1
ATOM 1458 C C . ALA A 1 191 ? -2.336 -11.553 -19.015 1.00 47.41 191 ALA A C 1
ATOM 1460 O O . ALA A 1 191 ? -2.265 -12.680 -19.500 1.00 47.41 191 ALA A O 1
ATOM 1461 N N . VAL A 1 192 ? -1.409 -10.621 -19.263 1.00 47.28 192 VAL A N 1
ATOM 1462 C CA . VAL A 1 192 ? -0.265 -10.815 -20.175 1.00 47.28 192 VAL A CA 1
ATOM 1463 C C . VAL A 1 192 ? 1.016 -11.206 -19.423 1.00 47.28 192 VAL A C 1
ATOM 1465 O O . VAL A 1 192 ? 1.895 -11.841 -20.002 1.00 47.28 192 VAL A O 1
ATOM 1468 N N . HIS A 1 193 ? 1.128 -10.872 -18.131 1.00 50.44 193 HIS A N 1
ATOM 1469 C CA . HIS A 1 193 ? 2.367 -11.028 -17.352 1.00 50.44 193 HIS A CA 1
ATOM 1470 C C . HIS A 1 193 ? 2.2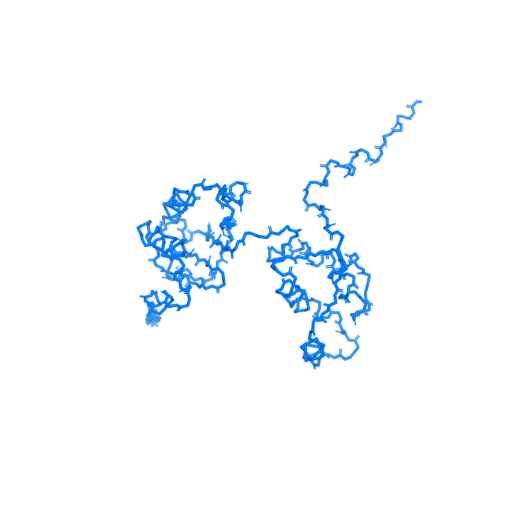65 -11.983 -16.153 1.00 50.44 193 HIS A C 1
ATOM 1472 O O . HIS A 1 193 ? 3.262 -12.218 -15.465 1.00 50.44 193 HIS A O 1
ATOM 1478 N N . THR A 1 194 ? 1.102 -12.592 -15.917 1.00 48.50 194 THR A N 1
ATOM 1479 C CA . THR A 1 194 ? 0.966 -13.703 -14.969 1.00 48.50 194 THR A CA 1
ATOM 1480 C C . THR A 1 194 ? 1.526 -14.982 -15.591 1.00 48.50 194 THR A C 1
ATOM 1482 O O . THR A 1 194 ? 0.836 -15.750 -16.256 1.00 48.50 194 THR A O 1
ATOM 1485 N N . HIS A 1 195 ? 2.823 -15.229 -15.390 1.00 49.72 195 HIS A N 1
ATOM 1486 C CA . HIS A 1 195 ? 3.371 -16.554 -15.663 1.00 49.72 195 HIS A CA 1
ATOM 1487 C C . HIS A 1 195 ? 2.661 -17.598 -14.784 1.00 49.72 195 HIS A C 1
ATOM 1489 O O . HIS A 1 195 ? 2.405 -17.327 -13.604 1.00 49.72 195 HIS A O 1
ATOM 1495 N N . PRO A 1 196 ? 2.360 -18.796 -15.323 1.00 46.53 196 PRO A N 1
ATOM 1496 C CA . PRO A 1 196 ? 1.858 -19.888 -14.505 1.00 46.53 196 PRO A CA 1
ATOM 1497 C C . PRO A 1 196 ? 2.863 -20.176 -13.380 1.00 46.53 196 PRO A C 1
ATOM 1499 O O . PRO A 1 196 ? 4.072 -20.011 -13.585 1.00 46.53 196 PRO A O 1
ATOM 1502 N N . PRO A 1 197 ? 2.392 -20.582 -12.188 1.00 46.00 197 PRO A N 1
ATOM 1503 C CA . PRO A 1 197 ? 3.278 -20.894 -11.077 1.00 46.00 197 PRO A CA 1
ATOM 1504 C C . PRO A 1 197 ? 4.330 -21.898 -11.547 1.00 46.00 197 PRO A C 1
ATOM 1506 O O . PRO A 1 197 ? 3.990 -22.932 -12.128 1.00 46.00 197 PRO A O 1
ATOM 1509 N N . ARG A 1 198 ? 5.614 -21.583 -11.323 1.00 44.44 198 ARG A N 1
ATOM 1510 C CA . ARG A 1 198 ? 6.694 -22.546 -11.558 1.00 44.44 198 ARG A CA 1
ATOM 1511 C C . ARG A 1 198 ? 6.333 -23.810 -10.765 1.00 44.44 198 ARG A C 1
ATOM 1513 O O . ARG A 1 198 ? 6.046 -23.671 -9.573 1.00 44.44 198 ARG A O 1
ATOM 1520 N N . PRO A 1 199 ? 6.305 -25.002 -11.387 1.00 38.12 199 PRO A N 1
ATOM 1521 C CA . PRO A 1 199 ? 6.030 -26.224 -10.650 1.00 38.12 199 PRO A CA 1
ATOM 1522 C C . PRO A 1 199 ? 7.039 -26.324 -9.506 1.00 38.12 199 PRO A C 1
ATOM 1524 O O . PRO A 1 199 ? 8.246 -26.171 -9.716 1.00 38.12 199 PRO A O 1
ATOM 1527 N N . LEU A 1 200 ? 6.518 -26.474 -8.289 1.00 41.97 200 LEU A N 1
ATOM 1528 C CA . LEU A 1 200 ? 7.339 -26.783 -7.125 1.00 41.97 200 LEU A CA 1
ATOM 1529 C C . LEU A 1 200 ? 8.022 -28.139 -7.389 1.00 41.97 200 LEU A C 1
ATOM 1531 O O . LEU A 1 200 ? 7.379 -28.999 -7.998 1.00 41.97 200 LEU A O 1
ATOM 1535 N N . PRO A 1 201 ? 9.303 -28.304 -7.014 1.00 54.53 201 PRO A N 1
ATOM 1536 C CA . PRO A 1 201 ? 10.002 -29.577 -7.169 1.00 54.53 201 PRO A CA 1
ATOM 1537 C C . PRO A 1 201 ? 9.323 -30.708 -6.389 1.00 54.53 201 PRO A C 1
ATOM 1539 O O . PRO A 1 201 ? 8.728 -30.421 -5.322 1.00 54.53 201 PRO A O 1
#

Radius of gyration: 20.25 Å; chains: 1; bounding box: 44×59×59 Å

Sequence (201 aa):
MLASVNTSRFFARLNKKSVLIQKDFKFSDQSKVDAILAKYPKENKRAATIPLLHLGQRENGGYLTTGVLQAISKIVGVTAGRVHETACFYSMFRFQPPNNHIVEVCKGLSCYLTGSDNVKEAIQKATGGTFKEGKSPDGQFTLEEVECLGACANAPVMILDGVYYQNLTAETAKIIIECVKAGKSVKELDAVHTHPPRPLP

Foldseek 3Di:
DPPPPPVVVVVVVVPPQPPAADDADDQPDVPVVVVLQVVDDPVQLVVSLVVQLVSLCVVVQNAGHLNSLVNSCVVSVHDSVVSVVVLVVDPSHHRDHFFQKEKEWEPEPLQVVVPSVLLQVLLCVLQVDHCVVQAGPVSHYGYHYDYDPPPSVFHPWMDMPNQIAGVDDSVNSSVLSVCVVVVHDNVVVSVVRPDDPDDDD

Organism: Trichomonas vaginalis (strain ATCC PRA-98 / G3) (NCBI:txid412133)

InterPro domains:
  IPR002023 NADH-quinone oxidoreductase subunit E-like [PIRSF000216] (12-195)
  IPR002023 NADH-quinone oxidoreductase subunit E-like [PS01099] (138-156)
  IPR036249 Thioredoxin-like superfamily [SSF52833] (31-195)
  IPR041921 NADH-quinone oxidoreductase subunit E, N-terminal [G3DSA:1.10.10.1590] (24-97)
  IPR042128 NuoE domain [cd03064] (101-178)

pLDDT: mean 80.41, std 17.32, range [30.11, 94.25]